Protein AF-A0A7S3B886-F1 (afdb_monomer)

Mean predicted aligned error: 11.67 Å

pLDDT: mean 72.03, std 18.18, range [26.59, 94.81]

Sequence (235 aa):
GAPVTTALDMSQTQALTRAAAVGSAQARAGGDVVPSAPFLIASHGLLGWYWPVSGKLSVLHSGQGIYYGIVPEGDAGGDNAHMPKSLWVVSRPHNVGSNADAKTARRNFLLKVDASPTEDVHVSEGREELAAVPIASVFTHDAYGYANEVLVADTARGDVLRYALDALDGAASGGGRLPEDDEVKDAHVAMHLFTRKDHINTLLAGDSHALALLHSGGPSRAVLFDKECAAQASA

Structure (mmCIF, N/CA/C/O backbone):
data_AF-A0A7S3B886-F1
#
_entry.id   AF-A0A7S3B886-F1
#
loop_
_atom_site.group_PDB
_atom_site.id
_atom_site.type_symbol
_atom_site.label_atom_id
_atom_site.label_alt_id
_atom_site.label_comp_id
_atom_site.label_asym_id
_atom_site.label_entity_id
_atom_site.label_seq_id
_atom_site.pdbx_PDB_ins_code
_atom_site.Cartn_x
_atom_site.Cartn_y
_atom_site.Cartn_z
_atom_site.occupancy
_atom_site.B_iso_or_equiv
_atom_site.auth_seq_id
_atom_site.auth_comp_id
_atom_site.auth_asym_id
_atom_site.auth_atom_id
_atom_site.pdbx_PDB_model_num
ATOM 1 N N . GLY A 1 1 ? -31.895 16.973 -0.498 1.00 34.34 1 GLY A N 1
ATOM 2 C CA . GLY A 1 1 ? -30.968 17.595 0.466 1.00 34.34 1 GLY A CA 1
ATOM 3 C C . GLY A 1 1 ? -29.630 17.766 -0.212 1.00 34.34 1 GLY A C 1
ATOM 4 O O . GLY A 1 1 ? -29.256 16.879 -0.966 1.00 34.34 1 GLY A O 1
ATOM 5 N N . ALA A 1 2 ? -28.966 18.907 -0.034 1.00 26.59 2 ALA A N 1
ATOM 6 C CA . ALA A 1 2 ? -27.642 19.133 -0.611 1.00 26.59 2 ALA A CA 1
ATOM 7 C C . ALA A 1 2 ? -26.579 18.307 0.146 1.00 26.59 2 ALA A C 1
ATOM 9 O O . ALA A 1 2 ? -26.687 18.199 1.370 1.00 26.59 2 ALA A O 1
ATOM 10 N N . PRO A 1 3 ? -25.571 17.732 -0.535 1.00 31.19 3 PRO A N 1
ATOM 11 C CA . PRO A 1 3 ? -24.451 17.082 0.136 1.00 31.19 3 PRO A CA 1
ATOM 12 C C . PRO A 1 3 ? -23.630 18.138 0.888 1.00 31.19 3 PRO A C 1
ATOM 14 O O . PRO A 1 3 ? -23.219 19.145 0.313 1.00 31.19 3 PRO A O 1
ATOM 17 N N . VAL A 1 4 ? -23.426 17.930 2.188 1.00 37.56 4 VAL A N 1
ATOM 18 C CA . VAL A 1 4 ? -22.628 18.830 3.028 1.00 37.56 4 VAL A CA 1
ATOM 19 C C . VAL A 1 4 ? -21.152 18.488 2.832 1.00 37.56 4 VAL A C 1
ATOM 21 O O . VAL A 1 4 ? -20.676 17.460 3.304 1.00 37.56 4 VAL A O 1
ATOM 24 N N . THR A 1 5 ? -20.422 19.351 2.128 1.00 31.08 5 THR A N 1
ATOM 25 C CA . THR A 1 5 ? -18.960 19.302 2.012 1.00 31.08 5 THR A CA 1
ATOM 26 C C . THR A 1 5 ? -18.342 20.179 3.097 1.00 31.08 5 THR A C 1
ATOM 28 O O . THR A 1 5 ? -18.097 21.366 2.879 1.00 31.08 5 THR A O 1
ATOM 31 N N . THR A 1 6 ? -18.103 19.625 4.283 1.00 36.78 6 THR A N 1
ATOM 32 C CA . THR A 1 6 ? -17.291 20.314 5.295 1.00 36.78 6 THR A CA 1
ATOM 33 C C . THR A 1 6 ? -15.825 19.999 5.016 1.00 36.78 6 THR A C 1
ATOM 35 O O . THR A 1 6 ? -15.367 18.892 5.285 1.00 36.78 6 THR A O 1
ATOM 38 N N . ALA A 1 7 ? -15.090 20.952 4.441 1.00 32.72 7 ALA A N 1
ATOM 39 C CA . ALA A 1 7 ? -13.635 20.867 4.368 1.00 32.72 7 ALA A CA 1
ATOM 40 C C . ALA A 1 7 ? -13.066 20.981 5.793 1.00 32.72 7 ALA A C 1
ATOM 42 O O . ALA A 1 7 ? -13.388 21.925 6.516 1.00 32.72 7 ALA A O 1
ATOM 43 N N . LEU A 1 8 ? -12.278 19.990 6.209 1.00 38.91 8 LEU A N 1
ATOM 44 C CA . LEU A 1 8 ? -11.725 19.886 7.559 1.00 38.91 8 LEU A CA 1
ATOM 45 C C . LEU A 1 8 ? -10.330 20.519 7.615 1.00 38.91 8 LEU A C 1
ATOM 47 O O . LEU A 1 8 ? -9.480 20.237 6.773 1.00 38.91 8 LEU A O 1
ATOM 51 N N . ASP A 1 9 ? -10.090 21.338 8.639 1.00 36.94 9 ASP A N 1
ATOM 52 C CA . ASP A 1 9 ? -8.740 21.723 9.054 1.00 36.94 9 ASP A CA 1
ATOM 53 C C . ASP A 1 9 ? -8.116 20.545 9.821 1.00 36.94 9 ASP A C 1
ATOM 55 O O . ASP A 1 9 ? -8.604 20.127 10.873 1.00 36.94 9 ASP A O 1
ATOM 59 N N . MET A 1 10 ? -7.062 19.974 9.237 1.00 44.38 10 MET A N 1
ATOM 60 C CA . MET A 1 10 ? -6.422 18.717 9.641 1.00 44.38 10 MET A CA 1
ATOM 61 C C . MET A 1 10 ? -5.388 18.887 10.768 1.00 44.38 10 MET A C 1
ATOM 63 O O . MET A 1 10 ? -4.744 17.916 11.159 1.00 44.38 10 MET A O 1
ATOM 67 N N . SER A 1 11 ? -5.199 20.101 11.294 1.00 40.84 11 SER A N 1
ATOM 68 C CA . SER A 1 11 ? -4.142 20.401 12.271 1.00 40.84 11 SER A CA 1
ATOM 69 C C . SER A 1 11 ? -4.455 19.992 13.718 1.00 40.84 11 SER A C 1
ATOM 71 O O . SER A 1 11 ? -3.593 20.119 14.588 1.00 40.84 11 SER A O 1
ATOM 73 N N . GLN A 1 12 ? -5.656 19.476 14.011 1.00 44.44 12 GLN A N 1
ATOM 74 C CA . GLN A 1 12 ? -6.041 19.079 15.369 1.00 44.44 12 GLN A CA 1
ATOM 75 C C . GLN A 1 12 ? -6.797 17.748 15.378 1.00 44.44 12 GLN A C 1
ATOM 77 O O . GLN A 1 12 ? -7.951 17.665 14.963 1.00 44.44 12 GLN A O 1
ATOM 82 N N . THR A 1 13 ? -6.190 16.703 15.941 1.00 44.69 13 THR A N 1
ATOM 83 C CA . THR A 1 13 ? -6.786 15.359 16.069 1.00 44.69 13 THR A CA 1
ATOM 84 C C . THR A 1 13 ? -8.143 15.363 16.793 1.00 44.69 13 THR A C 1
ATOM 86 O O . THR A 1 13 ? -9.008 14.540 16.511 1.00 44.69 13 THR A O 1
ATOM 89 N N . GLN A 1 14 ? -8.390 16.346 17.668 1.00 48.12 14 GLN A N 1
ATOM 90 C CA . GLN A 1 14 ? -9.688 16.543 18.329 1.00 48.12 14 GLN A CA 1
ATOM 91 C C . GLN A 1 14 ? -10.814 16.966 17.364 1.00 48.12 14 GLN A C 1
ATOM 93 O O . GLN A 1 14 ? -11.980 16.645 17.608 1.00 48.12 14 GLN A O 1
ATOM 98 N N . ALA A 1 15 ? -10.489 17.660 16.267 1.00 49.16 15 ALA A N 1
ATOM 99 C CA . ALA A 1 15 ? -11.453 18.046 15.237 1.00 49.16 15 ALA A CA 1
ATOM 100 C C . ALA A 1 15 ? -11.912 16.832 14.411 1.00 49.16 15 ALA A C 1
ATOM 102 O O . ALA A 1 15 ? -13.096 16.726 14.092 1.00 49.16 15 ALA A O 1
ATOM 103 N N . LEU A 1 16 ? -11.010 15.874 14.159 1.00 46.12 16 LEU A N 1
ATOM 104 C CA . LEU A 1 16 ? -11.314 14.616 13.468 1.00 46.12 16 LEU A CA 1
ATOM 105 C C . LEU A 1 16 ? -12.292 13.750 14.275 1.00 46.12 16 LEU A C 1
ATOM 107 O O . LEU A 1 16 ? -13.317 13.335 13.740 1.00 46.12 16 LEU A O 1
ATOM 111 N N . THR A 1 17 ? -12.051 13.562 15.578 1.00 48.84 17 THR A N 1
ATOM 112 C CA . THR A 1 17 ? -12.961 12.800 16.457 1.00 48.84 17 THR A CA 1
ATOM 113 C C . THR A 1 17 ? -14.343 13.451 16.565 1.00 48.84 17 THR A C 1
ATOM 115 O O . THR A 1 17 ? -15.358 12.757 16.577 1.00 48.84 17 THR A O 1
ATOM 118 N N . ARG A 1 18 ? -14.421 14.791 16.605 1.00 49.00 18 ARG A N 1
ATOM 119 C CA . ARG A 1 18 ? -15.711 15.504 16.638 1.00 49.00 18 ARG A CA 1
ATOM 120 C C . ARG A 1 18 ? -16.476 15.395 15.320 1.00 49.00 18 ARG A C 1
ATOM 122 O O . ARG A 1 18 ? -17.678 15.157 15.355 1.00 49.00 18 ARG A O 1
ATOM 129 N N . ALA A 1 19 ? -15.816 15.546 14.173 1.00 48.94 19 ALA A N 1
ATOM 130 C CA . ALA A 1 19 ? -16.473 15.467 12.866 1.00 48.94 19 ALA A CA 1
ATOM 131 C C . ALA A 1 19 ? -17.043 14.067 12.588 1.00 48.94 19 ALA A C 1
ATOM 133 O O . ALA A 1 19 ? -18.170 13.930 12.108 1.00 48.94 19 ALA A O 1
ATOM 134 N N . ALA A 1 20 ? -16.297 13.029 12.961 1.00 52.19 20 ALA A N 1
ATOM 135 C CA . ALA A 1 20 ? -16.699 11.643 12.764 1.00 52.19 20 ALA A CA 1
ATOM 136 C C . ALA A 1 20 ? -17.870 11.234 13.694 1.00 52.19 20 ALA A C 1
ATOM 138 O O . ALA A 1 20 ? -18.798 10.530 13.281 1.00 52.19 20 ALA A O 1
ATOM 139 N N . ALA A 1 21 ? -17.919 11.790 14.912 1.00 53.34 21 ALA A N 1
ATOM 140 C CA . ALA A 1 21 ? -19.070 11.667 15.809 1.00 53.34 21 ALA A CA 1
ATOM 141 C C . ALA A 1 21 ? -20.340 12.360 15.265 1.00 53.34 21 ALA A C 1
ATOM 143 O O . ALA A 1 21 ? -21.440 11.820 15.405 1.00 53.34 21 ALA A O 1
ATOM 144 N N . VAL A 1 22 ? -20.206 13.523 14.610 1.00 54.06 22 VAL A N 1
ATOM 145 C CA . VAL A 1 22 ? -21.344 14.274 14.039 1.00 54.06 22 VAL A CA 1
ATOM 146 C C . VAL A 1 22 ? -21.972 13.535 12.851 1.00 54.06 22 VAL A C 1
ATOM 148 O O . VAL A 1 22 ? -23.193 13.381 12.816 1.00 54.06 22 VAL A O 1
ATOM 151 N N . GLY A 1 23 ? -21.165 13.009 11.921 1.00 53.88 23 GLY A N 1
ATOM 152 C CA . GLY A 1 23 ? -21.674 12.249 10.768 1.00 53.88 23 GLY A CA 1
ATOM 153 C C . GLY A 1 23 ? -22.400 10.957 11.166 1.00 53.88 23 GLY A C 1
ATOM 154 O O . GLY A 1 23 ? -23.469 10.648 10.638 1.00 53.88 23 GLY A O 1
ATOM 155 N N . SER A 1 24 ? -21.873 10.244 12.165 1.00 54.47 24 SER A N 1
ATOM 156 C CA . SER A 1 24 ? -22.447 8.984 12.665 1.00 54.47 24 SER A CA 1
ATOM 157 C C . SER A 1 24 ? -23.771 9.177 13.411 1.00 54.47 24 SER A C 1
ATOM 159 O O . SER A 1 24 ? -24.697 8.376 13.269 1.00 54.47 24 SER A O 1
ATOM 161 N N . ALA A 1 25 ? -23.893 10.251 14.198 1.00 56.34 25 ALA A N 1
ATOM 162 C CA . ALA A 1 25 ? -25.133 10.581 14.901 1.00 56.34 25 ALA A CA 1
ATOM 163 C C . ALA A 1 25 ? -26.267 10.946 13.928 1.00 56.34 25 ALA A C 1
ATOM 165 O O . ALA A 1 25 ? -27.424 10.591 14.156 1.00 56.34 25 ALA A O 1
ATOM 166 N N . GLN A 1 26 ? -25.932 11.612 12.821 1.00 54.81 26 GLN A N 1
ATOM 167 C CA . GLN A 1 26 ? -26.901 12.048 11.822 1.00 54.81 26 GLN A CA 1
ATOM 168 C C . GLN A 1 26 ? -27.387 10.896 10.925 1.00 54.81 26 GLN A C 1
ATOM 170 O O . GLN A 1 26 ? -28.586 10.808 10.671 1.00 54.81 26 GLN A O 1
ATOM 175 N N . ALA A 1 27 ? -26.503 9.964 10.538 1.00 57.53 27 ALA A N 1
ATOM 176 C CA . ALA A 1 27 ? -26.881 8.739 9.818 1.00 57.53 27 ALA A CA 1
ATOM 177 C C . ALA A 1 27 ? -27.845 7.859 10.639 1.00 57.53 27 ALA A C 1
ATOM 179 O O . ALA A 1 27 ? -28.856 7.369 10.139 1.00 57.53 27 ALA A O 1
ATOM 180 N N . ARG A 1 28 ? -27.598 7.742 11.950 1.00 57.84 28 ARG A N 1
ATOM 181 C CA . ARG A 1 28 ? -28.488 7.017 12.870 1.00 57.84 28 ARG A CA 1
ATOM 182 C C . ARG A 1 28 ? -29.864 7.652 13.019 1.00 57.84 28 ARG A C 1
ATOM 184 O O . ARG A 1 28 ? -30.854 6.933 13.103 1.00 57.84 28 ARG A O 1
ATOM 191 N N . ALA A 1 29 ? -29.935 8.981 13.054 1.00 58.38 29 ALA A N 1
ATOM 192 C CA . ALA A 1 29 ? -31.205 9.698 13.138 1.00 58.38 29 ALA A CA 1
ATOM 193 C C . ALA A 1 29 ? -32.063 9.542 11.865 1.00 58.38 29 ALA A C 1
ATOM 195 O O . ALA A 1 29 ? -33.281 9.679 11.939 1.00 58.38 29 ALA A O 1
ATOM 196 N N . GLY A 1 30 ? -31.441 9.238 10.718 1.00 60.00 30 GLY A N 1
ATOM 197 C CA . GLY A 1 30 ? -32.113 8.999 9.437 1.00 60.00 30 GLY A CA 1
ATOM 198 C C . GLY A 1 30 ? -32.646 7.578 9.229 1.00 60.00 30 GLY A C 1
ATOM 199 O O . GLY A 1 30 ? -33.343 7.345 8.246 1.00 60.00 30 GLY A O 1
ATOM 200 N N . GLY A 1 31 ? -32.355 6.637 10.137 1.00 58.38 31 GLY A N 1
ATOM 201 C CA . GLY A 1 31 ? -32.713 5.224 9.967 1.00 58.38 31 GLY A CA 1
ATOM 202 C C . GLY A 1 31 ? -31.807 4.460 8.994 1.00 58.38 31 GLY A C 1
ATOM 203 O O . GLY A 1 31 ? -32.158 3.351 8.591 1.00 58.38 31 GLY A O 1
ATOM 204 N N . ASP A 1 32 ? -30.652 5.025 8.629 1.00 68.75 32 ASP A N 1
ATOM 205 C CA . ASP A 1 32 ? -29.699 4.371 7.737 1.00 68.75 32 ASP A CA 1
ATOM 206 C C . ASP A 1 32 ? -29.005 3.193 8.437 1.00 68.75 32 ASP A C 1
ATOM 208 O O . ASP A 1 32 ? -28.611 3.264 9.608 1.00 68.75 32 ASP A O 1
ATOM 212 N N . VAL A 1 33 ? -28.817 2.096 7.697 1.00 72.44 33 VAL A N 1
ATOM 213 C CA . VAL A 1 33 ? -28.017 0.955 8.153 1.00 72.44 33 VAL A CA 1
ATOM 214 C C . VAL A 1 33 ? -26.548 1.365 8.131 1.00 72.44 33 VAL A C 1
ATOM 216 O O . VAL A 1 33 ? -25.909 1.404 7.082 1.00 72.44 33 VAL A O 1
ATOM 219 N N . VAL A 1 34 ? -26.008 1.684 9.305 1.00 70.69 34 VAL A N 1
ATOM 220 C CA . VAL A 1 34 ? -24.587 1.996 9.476 1.00 70.69 34 VAL A CA 1
ATOM 221 C C . VAL A 1 34 ? -23.788 0.685 9.529 1.00 70.69 34 VAL A C 1
ATOM 223 O O . VAL A 1 34 ? -24.101 -0.164 10.369 1.00 70.69 34 VAL A O 1
ATOM 226 N N . PRO A 1 35 ? -22.754 0.500 8.683 1.00 75.12 35 PRO A N 1
ATOM 227 C CA . PRO A 1 35 ? -21.898 -0.681 8.736 1.00 75.12 35 PRO A CA 1
ATOM 228 C C . PRO A 1 35 ? -21.285 -0.876 10.127 1.00 75.12 35 PRO A C 1
ATOM 230 O O . PRO A 1 35 ? -20.777 0.070 10.730 1.00 75.12 35 PRO A O 1
ATOM 233 N N . SER A 1 36 ? -21.333 -2.107 10.642 1.00 74.25 36 SER A N 1
ATOM 234 C CA . SER A 1 36 ? -20.758 -2.444 11.951 1.00 74.25 36 SER A CA 1
ATOM 235 C C . SER A 1 36 ? -19.244 -2.650 11.908 1.00 74.25 36 SER A C 1
ATOM 237 O O . SER A 1 36 ? -18.590 -2.548 12.942 1.00 74.25 36 SER A O 1
ATOM 239 N N . ALA A 1 37 ? -18.691 -2.955 10.732 1.00 80.44 37 ALA A N 1
ATOM 240 C CA . ALA A 1 37 ? -17.255 -3.100 10.535 1.00 80.44 37 ALA A CA 1
ATOM 241 C C . ALA A 1 37 ? -16.569 -1.721 10.467 1.00 80.44 37 ALA A C 1
ATOM 243 O O . ALA A 1 37 ? -17.144 -0.788 9.896 1.00 80.44 37 ALA A O 1
ATOM 244 N N . PRO A 1 38 ? -15.355 -1.573 11.025 1.00 83.38 38 PRO A N 1
ATOM 245 C CA . PRO A 1 38 ? -14.578 -0.358 10.869 1.00 83.38 38 PRO A CA 1
ATOM 246 C C . PRO A 1 38 ? -14.062 -0.211 9.436 1.00 83.38 38 PRO A C 1
ATOM 248 O O . PRO A 1 38 ? -13.813 -1.192 8.735 1.00 83.38 38 PRO A O 1
ATOM 251 N N . PHE A 1 39 ? -13.848 1.033 9.022 1.00 85.06 39 PHE A N 1
ATOM 252 C CA . PHE A 1 39 ? -13.157 1.368 7.784 1.00 85.06 39 PHE A CA 1
ATOM 253 C C . PHE A 1 39 ? -11.706 1.698 8.077 1.00 85.06 39 PHE A C 1
ATOM 255 O O . PHE A 1 39 ? -11.421 2.481 8.982 1.00 85.06 39 PHE A O 1
ATOM 262 N N . LEU A 1 40 ? -10.790 1.157 7.285 1.00 86.38 40 LEU A N 1
ATOM 263 C CA . LEU A 1 40 ? -9.418 1.625 7.312 1.00 86.38 40 LEU A CA 1
ATOM 264 C C . LEU A 1 40 ? -9.319 2.913 6.500 1.00 86.38 40 LEU A C 1
ATOM 266 O O . LEU A 1 40 ? -9.760 2.961 5.352 1.00 86.38 40 LEU A O 1
ATOM 270 N N . ILE A 1 41 ? -8.743 3.950 7.093 1.00 87.06 41 ILE A N 1
ATOM 271 C CA . ILE A 1 41 ? -8.549 5.239 6.442 1.00 87.06 41 ILE A CA 1
ATOM 272 C C . ILE A 1 41 ? -7.073 5.618 6.452 1.00 87.06 41 ILE A C 1
ATOM 274 O O . ILE A 1 41 ? -6.380 5.466 7.458 1.00 87.06 41 ILE A O 1
ATOM 278 N N . ALA A 1 42 ? -6.609 6.142 5.324 1.00 87.50 42 ALA A N 1
ATOM 279 C CA . ALA A 1 42 ? -5.255 6.629 5.113 1.00 87.50 42 ALA A CA 1
ATOM 280 C C . ALA A 1 42 ? -5.325 8.036 4.508 1.00 87.50 42 ALA A C 1
ATOM 282 O O . ALA A 1 42 ? -6.190 8.323 3.679 1.00 87.50 42 ALA A O 1
ATOM 283 N N . SER A 1 43 ? -4.456 8.935 4.963 1.00 83.88 43 SER A N 1
ATOM 284 C CA . SER A 1 43 ? -4.422 10.327 4.508 1.00 83.88 43 SER A CA 1
ATOM 285 C C . SER A 1 43 ? -3.030 10.948 4.683 1.00 83.88 43 SER A C 1
ATOM 287 O O . SER A 1 43 ? -2.061 10.285 5.058 1.00 83.88 43 SER A O 1
ATOM 289 N N . HIS A 1 44 ? -2.928 12.256 4.448 1.00 80.88 44 HIS A N 1
ATOM 290 C CA . HIS A 1 44 ? -1.827 13.068 4.952 1.00 80.88 44 HIS A CA 1
ATOM 291 C C . HIS A 1 44 ? -1.826 13.040 6.486 1.00 80.88 44 HIS A C 1
ATOM 293 O O . HIS A 1 44 ? -2.729 13.553 7.142 1.00 80.88 44 HIS A O 1
ATOM 299 N N . GLY A 1 45 ? -0.777 12.459 7.053 1.00 78.56 45 GLY A N 1
ATOM 300 C CA . GLY A 1 45 ? -0.427 12.528 8.465 1.00 78.56 45 GLY A CA 1
ATOM 301 C C . GLY A 1 45 ? -1.073 11.463 9.339 1.00 78.56 45 GLY A C 1
ATOM 302 O O . GLY A 1 45 ? -0.657 11.342 10.490 1.00 78.56 45 GLY A O 1
ATOM 303 N N . LEU A 1 46 ? -2.020 10.674 8.817 1.00 85.69 46 LEU A N 1
ATOM 304 C CA . LEU A 1 46 ? -2.781 9.715 9.614 1.00 85.69 46 LEU A CA 1
ATOM 305 C C . LEU A 1 46 ? -3.151 8.436 8.853 1.00 85.69 46 LEU A C 1
ATOM 307 O O . LEU A 1 46 ? -3.645 8.487 7.726 1.00 85.69 46 LEU A O 1
ATOM 311 N N . LEU A 1 47 ? -2.980 7.313 9.544 1.00 88.56 47 LEU A N 1
ATOM 312 C CA . LEU A 1 47 ? -3.537 6.001 9.239 1.00 88.56 47 LEU A CA 1
ATOM 313 C C . LEU A 1 47 ? -4.352 5.535 10.454 1.00 88.56 47 LEU A C 1
ATOM 315 O O . LEU A 1 47 ? -3.869 5.625 11.587 1.00 88.56 47 LEU A O 1
ATOM 319 N N . GLY A 1 48 ? -5.574 5.040 10.255 1.00 88.06 48 GLY A N 1
ATOM 320 C CA . GLY A 1 48 ? -6.437 4.652 11.373 1.00 88.06 48 GLY A CA 1
ATOM 321 C C . GLY A 1 48 ? -7.673 3.841 11.001 1.00 88.06 48 GLY A C 1
ATOM 322 O O . GLY A 1 48 ? -8.108 3.841 9.854 1.00 88.06 48 GLY A O 1
ATOM 323 N N . TRP A 1 49 ? -8.274 3.197 12.000 1.00 87.50 49 TRP A N 1
ATOM 324 C CA . TRP A 1 49 ? -9.603 2.594 11.903 1.00 87.50 49 TRP A CA 1
ATOM 325 C C . TRP A 1 49 ? -10.676 3.611 12.278 1.00 87.50 49 TRP A C 1
ATOM 327 O O . TRP A 1 49 ? -10.691 4.122 13.398 1.00 87.50 49 TRP A O 1
ATOM 337 N N . TYR A 1 50 ? -11.604 3.879 11.369 1.00 86.25 50 TYR A N 1
ATOM 338 C CA . TYR A 1 50 ? -12.821 4.620 11.658 1.00 86.25 50 TYR A CA 1
ATOM 339 C C . TYR A 1 50 ? -13.963 3.660 11.985 1.00 86.25 50 TYR A C 1
ATOM 341 O O . TYR A 1 50 ? -14.302 2.804 11.174 1.00 86.25 50 TYR A O 1
ATOM 349 N N . TRP A 1 51 ? -14.578 3.832 13.150 1.00 85.19 51 TRP A N 1
ATOM 350 C CA . TRP A 1 51 ? -15.684 3.018 13.645 1.00 85.19 51 TRP A CA 1
ATOM 351 C C . TRP A 1 51 ? -17.011 3.732 13.374 1.00 85.19 51 TRP A C 1
ATOM 353 O O . TRP A 1 51 ? -17.356 4.653 14.116 1.00 85.19 51 TRP A O 1
ATOM 363 N N . PRO A 1 52 ? -17.796 3.333 12.355 1.00 82.12 52 PRO A N 1
ATOM 364 C CA . PRO A 1 52 ? -18.982 4.087 11.933 1.00 82.12 52 PRO A CA 1
ATOM 365 C C . PRO A 1 52 ? -20.077 4.099 12.999 1.00 82.12 52 PRO A C 1
ATOM 367 O O . PRO A 1 52 ? -20.846 5.046 13.131 1.00 82.12 52 PRO A O 1
ATOM 370 N N . VAL A 1 53 ? -20.134 3.031 13.792 1.00 82.38 53 VAL A N 1
ATOM 371 C CA . VAL A 1 53 ? -21.060 2.893 14.911 1.00 82.38 53 VAL A CA 1
ATOM 372 C C . VAL A 1 53 ? -20.676 3.878 16.018 1.00 82.38 53 VAL A C 1
ATOM 374 O O . VAL A 1 53 ? -21.490 4.699 16.426 1.00 82.38 53 VAL A O 1
ATOM 377 N N . SER A 1 54 ? -19.456 3.855 16.543 1.00 81.25 54 SER A N 1
ATOM 378 C CA . SER A 1 54 ? -19.100 4.743 17.661 1.00 81.25 54 SER A CA 1
ATOM 379 C C . SER A 1 54 ? -18.684 6.155 17.229 1.00 81.25 54 SER A C 1
ATOM 381 O O . SER A 1 54 ? -18.598 7.044 18.074 1.00 81.25 54 SER A O 1
ATOM 383 N N . GLY A 1 55 ? -18.455 6.388 15.935 1.00 81.06 55 GLY A N 1
ATOM 384 C CA . GLY A 1 55 ? -17.884 7.624 15.402 1.00 81.06 55 GLY A CA 1
ATOM 385 C C . GLY A 1 55 ? -16.437 7.855 15.845 1.00 81.06 55 GLY A C 1
ATOM 386 O O . GLY A 1 55 ? -15.956 8.984 15.791 1.00 81.06 55 GLY A O 1
ATOM 387 N N . LYS A 1 56 ? -15.748 6.820 16.340 1.00 83.19 56 LYS A N 1
ATOM 388 C CA . LYS A 1 56 ? -14.377 6.924 16.853 1.00 83.19 56 LYS A CA 1
ATOM 389 C C . LYS A 1 56 ? -13.352 6.675 15.758 1.00 83.19 56 LYS A C 1
ATOM 391 O O . LYS A 1 56 ? -13.586 5.891 14.842 1.00 83.19 56 LYS A O 1
ATOM 396 N N . LEU A 1 57 ? -12.194 7.308 15.908 1.00 83.94 57 LEU A N 1
ATOM 397 C CA . LEU A 1 57 ? -11.012 7.067 15.091 1.00 8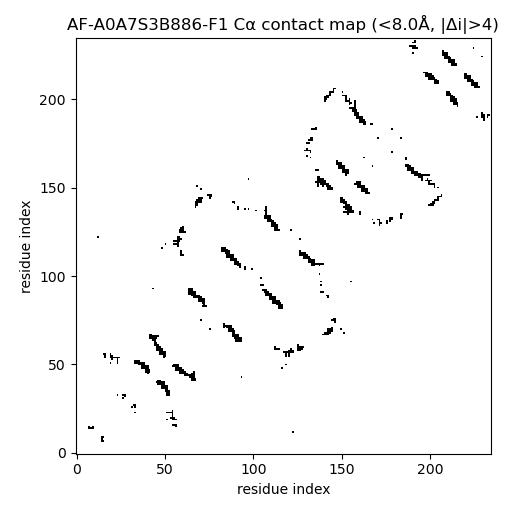3.94 57 LEU A CA 1
ATOM 398 C C . LEU A 1 57 ? -9.902 6.488 15.971 1.00 83.94 57 LEU A C 1
ATOM 400 O O . LEU A 1 57 ? -9.403 7.178 16.859 1.00 83.94 57 LEU A O 1
ATOM 404 N N . SER A 1 58 ? -9.508 5.248 15.703 1.00 85.06 58 SER A N 1
ATOM 405 C CA . SER A 1 58 ? -8.370 4.591 16.345 1.00 85.06 58 SER A CA 1
ATOM 406 C C . SER A 1 58 ? -7.139 4.766 15.466 1.00 85.06 58 SER A C 1
ATOM 408 O O . SER A 1 58 ? -7.069 4.212 14.370 1.00 85.06 58 SER A O 1
ATOM 410 N N . VAL A 1 59 ? -6.182 5.571 15.922 1.00 85.62 59 VAL A N 1
ATOM 411 C CA . VAL A 1 59 ? -4.960 5.873 15.166 1.00 85.62 59 VAL A CA 1
ATOM 412 C C . VAL A 1 59 ? -4.028 4.663 15.193 1.00 85.62 59 VAL A C 1
ATOM 414 O O . VAL A 1 59 ? -3.664 4.191 16.266 1.00 85.62 59 VAL A O 1
ATOM 417 N N . LEU A 1 60 ? -3.645 4.176 14.013 1.00 86.19 60 LEU A N 1
ATOM 418 C CA . LEU A 1 60 ? -2.632 3.133 13.853 1.00 86.19 60 LEU A CA 1
ATOM 419 C C . LEU A 1 60 ? -1.246 3.753 13.727 1.00 86.19 60 LEU A C 1
ATOM 421 O O . LEU A 1 60 ? -0.303 3.292 14.348 1.00 86.19 60 LEU A O 1
ATOM 425 N N . HIS A 1 61 ? -1.113 4.826 12.949 1.00 84.44 61 HIS A N 1
ATOM 426 C CA . HIS A 1 61 ? 0.176 5.470 12.742 1.00 84.44 61 HIS A CA 1
ATOM 427 C C . HIS A 1 61 ? -0.000 6.931 12.313 1.00 84.44 61 HIS A C 1
ATOM 429 O O . HIS A 1 61 ? -0.984 7.284 11.654 1.00 84.44 61 HIS A O 1
ATOM 435 N N . SER A 1 62 ? 0.929 7.810 12.699 1.00 83.38 62 SER A N 1
ATOM 436 C CA . SER A 1 62 ? 0.839 9.245 12.399 1.00 83.38 62 SER A CA 1
ATOM 437 C C . SER A 1 62 ? 2.212 9.910 12.266 1.00 83.38 62 SER A C 1
ATOM 439 O O . SER A 1 62 ? 3.223 9.370 12.696 1.00 83.38 62 SER A O 1
ATOM 441 N N . GLY A 1 63 ? 2.264 11.079 11.622 1.00 72.06 63 GLY A N 1
ATOM 442 C CA . GLY A 1 63 ? 3.460 11.939 11.626 1.00 72.06 63 GLY A CA 1
ATOM 443 C C . GLY A 1 63 ? 4.553 11.649 10.583 1.00 72.06 63 GLY A C 1
ATOM 444 O O . GLY A 1 63 ? 5.395 12.517 10.368 1.00 72.06 63 GLY A O 1
ATOM 445 N N . GLN A 1 64 ? 4.527 10.514 9.871 1.00 69.31 64 GLN A N 1
ATOM 446 C CA . GLN A 1 64 ? 5.568 10.159 8.881 1.00 69.31 64 GLN A CA 1
ATOM 447 C C . GLN A 1 64 ? 5.309 10.633 7.436 1.00 69.31 64 GLN A C 1
ATOM 449 O O . GLN A 1 64 ? 6.113 10.379 6.541 1.00 69.31 64 GLN A O 1
ATOM 454 N N . GLY A 1 65 ? 4.237 11.391 7.190 1.00 79.00 65 GLY A N 1
ATOM 455 C CA . GLY A 1 65 ? 3.948 11.961 5.873 1.00 79.00 65 GLY A CA 1
ATOM 456 C C . GLY A 1 65 ? 2.598 11.520 5.336 1.00 79.00 65 GLY A C 1
ATOM 457 O O . GLY A 1 65 ? 1.587 11.849 5.937 1.00 79.00 65 GLY A O 1
ATOM 458 N N . ILE A 1 66 ? 2.563 10.861 4.185 1.00 86.94 66 ILE A N 1
ATOM 459 C CA . ILE A 1 66 ? 1.352 10.529 3.438 1.00 86.94 66 ILE A CA 1
ATOM 460 C C . ILE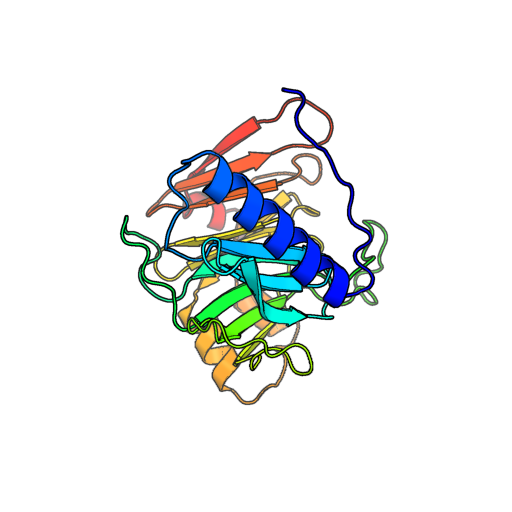 A 1 66 ? 1.264 9.019 3.279 1.00 86.94 66 ILE A C 1
ATOM 462 O O . ILE A 1 66 ? 2.228 8.403 2.823 1.00 86.94 66 ILE A O 1
ATOM 466 N N . TYR A 1 67 ? 0.108 8.457 3.619 1.00 88.06 67 TYR A N 1
ATOM 467 C CA . TYR A 1 67 ? -0.139 7.023 3.535 1.00 88.06 67 TYR A CA 1
ATOM 468 C C . TYR A 1 67 ? -0.909 6.661 2.262 1.00 88.06 67 TYR A C 1
ATOM 470 O O . TYR A 1 67 ? -1.936 7.275 1.970 1.00 88.06 67 TYR A O 1
ATOM 478 N N . TYR A 1 68 ? -0.422 5.655 1.539 1.00 87.44 68 TYR A N 1
ATOM 479 C CA . TYR A 1 68 ? -1.031 5.083 0.332 1.00 87.44 68 TYR A CA 1
ATOM 480 C C . TYR A 1 68 ? -0.934 3.558 0.365 1.00 87.44 68 TYR A C 1
ATOM 482 O O . TYR A 1 68 ? -0.184 3.028 1.179 1.00 87.44 68 TYR A O 1
ATOM 490 N N . GLY A 1 69 ? -1.652 2.871 -0.529 1.00 81.75 69 GLY A N 1
ATOM 491 C CA . GLY A 1 69 ? -1.446 1.450 -0.810 1.00 81.75 69 GLY A CA 1
ATOM 492 C C . GLY A 1 69 ? -1.466 0.557 0.422 1.00 81.75 69 GLY A C 1
ATOM 493 O O . GLY A 1 69 ? -0.422 0.255 0.999 1.00 81.75 69 GLY A O 1
ATOM 494 N N . ILE A 1 70 ? -2.663 0.166 0.850 1.00 83.19 70 ILE A N 1
ATOM 495 C CA . ILE A 1 70 ? -2.839 -0.665 2.039 1.00 83.19 70 ILE A CA 1
ATOM 496 C C . ILE A 1 70 ? -2.857 -2.128 1.618 1.00 83.19 70 ILE A C 1
ATOM 498 O O . ILE A 1 70 ? -3.687 -2.539 0.809 1.00 83.19 70 ILE A O 1
ATOM 502 N N . VAL A 1 71 ? -1.995 -2.916 2.251 1.00 83.00 71 VAL A N 1
ATOM 503 C CA . VAL A 1 71 ? -1.900 -4.360 2.071 1.00 83.00 71 VAL A CA 1
ATOM 504 C C . VAL A 1 71 ? -2.142 -5.059 3.413 1.00 83.00 71 VAL A C 1
ATOM 506 O O . VAL A 1 71 ? -1.239 -5.110 4.250 1.00 83.00 71 VAL A O 1
ATOM 509 N N . PRO A 1 72 ? -3.358 -5.573 3.661 1.00 77.69 72 PRO A N 1
ATOM 510 C CA . PRO A 1 72 ? -3.657 -6.382 4.841 1.00 77.69 72 PRO A CA 1
ATOM 511 C C . PRO A 1 72 ? -2.776 -7.636 4.914 1.00 77.69 72 PRO A C 1
ATOM 513 O O . PRO A 1 72 ? -2.597 -8.324 3.911 1.00 77.69 72 PRO A O 1
ATOM 516 N N . GLU A 1 73 ? -2.251 -7.960 6.097 1.00 73.44 73 GLU A N 1
ATOM 517 C CA . GLU A 1 73 ? -1.617 -9.259 6.338 1.00 73.44 73 GLU A CA 1
ATOM 518 C C . GLU A 1 73 ? -2.693 -10.318 6.634 1.00 73.44 73 GLU A C 1
ATOM 520 O O . GLU A 1 73 ? -3.503 -10.160 7.554 1.00 73.44 73 GLU A O 1
ATOM 525 N N . GLY A 1 74 ? -2.677 -11.411 5.866 1.00 62.38 74 GLY A N 1
ATOM 526 C CA . GLY A 1 74 ? -3.689 -12.472 5.902 1.00 62.38 74 GLY A CA 1
ATOM 527 C C . GLY A 1 74 ? -4.733 -12.317 4.791 1.00 62.38 74 GLY A C 1
ATOM 528 O O . GLY A 1 74 ? -5.357 -11.271 4.667 1.00 62.38 74 GLY A O 1
ATOM 529 N N . ASP A 1 75 ? -4.873 -13.367 3.973 1.00 50.84 75 ASP A N 1
ATOM 530 C CA . ASP A 1 75 ? -5.753 -13.491 2.798 1.00 50.84 75 ASP A CA 1
ATOM 531 C C . ASP A 1 75 ? -5.947 -12.207 1.971 1.00 50.84 75 ASP A C 1
ATOM 533 O O . ASP A 1 75 ? -7.015 -11.597 1.925 1.00 50.84 75 ASP A O 1
ATOM 537 N N . ALA A 1 76 ? -4.927 -11.875 1.178 1.00 48.19 76 ALA A N 1
ATOM 538 C CA . ALA A 1 76 ? -5.014 -10.916 0.075 1.00 48.19 76 ALA A CA 1
ATOM 539 C C . ALA A 1 76 ? -5.876 -11.424 -1.115 1.00 48.19 76 ALA A C 1
ATOM 541 O O . ALA A 1 76 ? -5.640 -11.041 -2.259 1.00 48.19 76 ALA A O 1
ATOM 542 N N . GLY A 1 77 ? -6.844 -12.320 -0.874 1.00 42.28 77 GLY A N 1
ATOM 543 C CA . GLY A 1 77 ? -7.532 -13.082 -1.921 1.00 42.28 77 GLY A CA 1
ATOM 544 C C . GLY A 1 77 ? -8.940 -13.595 -1.599 1.00 42.28 77 GLY A C 1
ATOM 545 O O . GLY A 1 77 ? -9.405 -14.496 -2.291 1.00 42.28 77 GLY A O 1
ATOM 546 N N . GLY A 1 78 ? -9.649 -13.064 -0.597 1.00 39.62 78 GLY A N 1
ATOM 547 C CA . GLY A 1 78 ? -10.987 -13.569 -0.263 1.00 39.62 78 GLY A CA 1
ATOM 548 C C . GLY A 1 78 ? -11.957 -12.513 0.254 1.00 39.62 78 GLY A C 1
ATOM 549 O O . GLY A 1 78 ? -11.589 -11.659 1.052 1.00 39.62 78 GLY A O 1
ATOM 550 N N . ASP A 1 79 ? -13.222 -12.634 -0.157 1.00 40.34 79 ASP A N 1
ATOM 551 C CA . ASP A 1 79 ? -14.402 -11.820 0.201 1.00 40.34 79 ASP A CA 1
ATOM 552 C C . ASP A 1 79 ? -14.743 -11.747 1.712 1.00 40.34 79 ASP A C 1
ATOM 554 O O . ASP A 1 79 ? -15.825 -11.301 2.094 1.00 40.34 79 ASP A O 1
ATOM 558 N N . ASN A 1 80 ? -13.843 -12.156 2.607 1.00 41.31 80 ASN A N 1
ATOM 559 C CA . ASN A 1 80 ? -14.065 -12.119 4.046 1.00 41.31 80 ASN A CA 1
ATOM 560 C C . ASN A 1 80 ? -13.164 -11.075 4.697 1.00 41.31 80 ASN A C 1
ATOM 562 O O . ASN A 1 80 ? -11.980 -11.299 4.933 1.00 41.31 80 ASN A O 1
ATOM 566 N N . ALA A 1 81 ? -13.791 -9.944 5.026 1.00 49.03 81 ALA A N 1
ATOM 567 C CA . ALA A 1 81 ? -13.276 -8.832 5.816 1.00 49.03 81 ALA A CA 1
ATOM 568 C C . ALA A 1 81 ? -12.911 -9.257 7.253 1.00 49.03 81 ALA A C 1
ATOM 570 O O . ALA A 1 81 ? -13.516 -8.820 8.235 1.00 49.03 81 ALA A O 1
ATOM 571 N N . HIS A 1 82 ? -11.920 -10.130 7.396 1.00 61.12 82 HIS A N 1
ATOM 572 C CA . HIS A 1 82 ? -11.229 -10.296 8.657 1.00 61.12 82 HIS A CA 1
ATOM 573 C C . HIS A 1 82 ? -10.320 -9.091 8.826 1.00 61.12 82 HIS A C 1
ATOM 575 O O . HIS A 1 82 ? -9.464 -8.805 7.994 1.00 61.12 82 HIS A O 1
ATOM 581 N N . MET A 1 83 ? -10.561 -8.330 9.889 1.00 74.00 83 MET A N 1
ATOM 582 C CA . MET A 1 83 ? -9.711 -7.196 10.194 1.00 74.00 83 MET A CA 1
ATOM 583 C C . MET A 1 83 ? -8.299 -7.729 10.489 1.00 74.00 83 MET A C 1
ATOM 585 O O . MET A 1 83 ? -8.155 -8.603 11.355 1.00 74.00 83 MET A O 1
ATOM 589 N N . PRO A 1 84 ? -7.276 -7.263 9.763 1.00 79.75 84 PRO A N 1
ATOM 590 C CA . PRO A 1 84 ? -5.966 -7.885 9.809 1.00 79.75 84 PRO A CA 1
ATOM 591 C C . PRO A 1 84 ? -5.258 -7.559 11.129 1.00 79.75 84 PRO A C 1
ATOM 593 O O . PRO A 1 84 ? -5.485 -6.509 11.733 1.00 79.75 84 PRO A O 1
ATOM 596 N N . LYS A 1 85 ? -4.388 -8.463 11.592 1.00 81.31 85 LYS A N 1
ATOM 597 C CA . LYS A 1 85 ? -3.561 -8.217 12.789 1.00 81.31 85 LYS A CA 1
ATOM 598 C C . LYS A 1 85 ? -2.456 -7.211 12.515 1.00 81.31 85 LYS A C 1
ATOM 600 O O . LYS A 1 85 ? -2.116 -6.427 13.388 1.00 81.31 85 LYS A O 1
ATOM 605 N N . SER A 1 86 ? -1.914 -7.221 11.308 1.00 85.06 86 SER A N 1
ATOM 606 C CA . SER A 1 86 ? -0.972 -6.216 10.849 1.00 85.06 86 SER A CA 1
ATOM 607 C C . SER A 1 86 ? -1.278 -5.852 9.406 1.00 85.06 86 SER A C 1
ATOM 609 O O . SER A 1 86 ? -2.020 -6.548 8.712 1.00 85.06 86 SER A O 1
ATOM 611 N N . LEU A 1 87 ? -0.750 -4.732 8.948 1.00 88.12 87 LEU A N 1
ATOM 612 C CA . LEU A 1 87 ? -0.829 -4.370 7.545 1.00 88.12 87 LEU A CA 1
ATOM 613 C C . LEU A 1 87 ? 0.468 -3.719 7.110 1.00 88.12 87 LEU A C 1
ATOM 615 O O . LEU A 1 87 ? 1.170 -3.106 7.918 1.00 88.12 87 LEU A O 1
ATOM 619 N N . TRP A 1 88 ? 0.732 -3.813 5.818 1.00 88.94 88 TRP A N 1
ATOM 620 C CA . TRP A 1 88 ? 1.728 -3.003 5.149 1.00 88.94 88 TRP A CA 1
ATOM 621 C C . TRP A 1 88 ? 1.067 -1.771 4.537 1.00 88.94 88 TRP A C 1
ATOM 623 O O . TRP A 1 88 ? -0.042 -1.835 4.002 1.00 88.94 88 TRP A O 1
ATOM 633 N N . VAL A 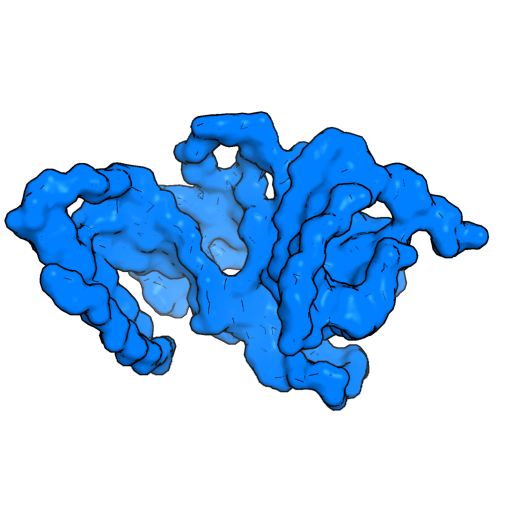1 89 ? 1.748 -0.636 4.621 1.00 89.75 89 VAL A N 1
ATOM 634 C CA . VAL A 1 89 ? 1.294 0.631 4.051 1.00 89.75 89 VAL A CA 1
ATOM 635 C C . VAL A 1 89 ? 2.474 1.376 3.455 1.00 89.75 89 VAL A C 1
ATOM 637 O O . VAL A 1 89 ? 3.563 1.407 4.028 1.00 89.75 89 VAL A O 1
ATOM 640 N N . VAL A 1 90 ? 2.267 2.027 2.320 1.00 90.94 90 VAL A N 1
ATOM 641 C CA . VAL A 1 90 ? 3.261 2.956 1.792 1.00 90.94 90 VAL A CA 1
ATOM 642 C C . VAL A 1 90 ? 3.238 4.240 2.612 1.00 90.94 90 VAL A C 1
ATOM 644 O O . VAL A 1 90 ? 2.201 4.887 2.730 1.00 90.94 90 VAL A O 1
ATOM 647 N N . SER A 1 91 ? 4.396 4.646 3.125 1.00 88.12 91 SER A N 1
ATOM 648 C CA . SER A 1 91 ? 4.627 5.947 3.746 1.00 88.12 91 SER A CA 1
ATOM 649 C C . SER A 1 91 ? 5.552 6.784 2.873 1.00 88.12 91 SER A C 1
ATOM 651 O O . SER A 1 91 ? 6.712 6.434 2.636 1.00 88.12 91 SER A O 1
ATOM 653 N N . ARG A 1 92 ? 5.027 7.911 2.391 1.00 85.75 92 ARG A N 1
ATOM 654 C CA . ARG A 1 92 ? 5.777 8.914 1.636 1.00 85.75 92 ARG A CA 1
ATOM 655 C C . ARG A 1 92 ? 5.964 10.174 2.477 1.00 85.75 92 ARG A C 1
ATOM 657 O O . ARG A 1 92 ? 4.974 10.759 2.911 1.00 85.75 92 ARG A O 1
ATOM 664 N N . PRO A 1 93 ? 7.183 10.700 2.619 1.00 76.56 93 PRO A N 1
ATOM 665 C CA . PRO A 1 93 ? 7.415 11.945 3.338 1.00 76.56 93 PRO A CA 1
ATOM 666 C C . PRO A 1 93 ? 6.656 13.138 2.736 1.00 76.56 93 PRO A C 1
ATOM 668 O O . PRO A 1 93 ? 6.485 13.269 1.521 1.00 76.56 93 PRO A O 1
ATOM 671 N N . HIS A 1 94 ? 6.199 14.043 3.599 1.00 65.81 94 HIS A N 1
ATOM 672 C CA . HIS A 1 94 ? 5.495 15.251 3.173 1.00 65.81 94 HIS A CA 1
ATOM 673 C C . HIS A 1 94 ? 6.452 16.189 2.402 1.00 65.81 94 HIS A C 1
ATOM 675 O O . HIS A 1 94 ? 7.593 16.382 2.816 1.00 65.81 94 HIS A O 1
ATOM 681 N N . ASN A 1 95 ? 5.985 16.808 1.311 1.00 54.94 95 ASN A N 1
ATOM 682 C CA . ASN A 1 95 ? 6.720 17.779 0.473 1.00 54.94 95 ASN A CA 1
ATOM 683 C C . ASN A 1 95 ? 7.892 17.262 -0.386 1.00 54.94 95 ASN A C 1
ATOM 685 O O . ASN A 1 95 ? 8.699 18.071 -0.850 1.00 54.94 95 ASN A O 1
ATOM 689 N N . VAL A 1 96 ? 7.973 15.966 -0.694 1.00 52.75 96 VAL A N 1
ATOM 690 C CA . VAL A 1 96 ? 8.855 15.505 -1.781 1.00 52.75 96 VAL A CA 1
ATOM 691 C C . VAL A 1 96 ? 8.178 15.841 -3.118 1.00 52.75 96 VAL A C 1
ATOM 693 O O . VAL A 1 96 ? 7.420 15.051 -3.672 1.00 52.75 96 VAL A O 1
ATOM 696 N N . GLY A 1 97 ? 8.346 17.079 -3.590 1.00 48.09 97 GLY A N 1
ATOM 697 C CA . GLY A 1 97 ? 7.931 17.465 -4.941 1.00 48.09 97 GLY A CA 1
ATOM 698 C C . GLY A 1 97 ? 8.760 16.729 -5.999 1.00 48.09 97 GLY A C 1
ATOM 699 O O . GLY A 1 97 ? 9.842 16.226 -5.703 1.00 48.09 97 GLY A O 1
ATOM 700 N N . SER A 1 98 ? 8.311 16.736 -7.256 1.00 46.69 98 SER A N 1
ATOM 701 C CA . SER A 1 98 ? 9.006 16.126 -8.408 1.00 46.69 98 SER A CA 1
ATOM 702 C C . SER A 1 98 ? 10.444 16.626 -8.653 1.00 46.69 98 SER A C 1
ATOM 704 O O . SER A 1 98 ? 11.139 16.084 -9.506 1.00 46.69 98 SER A O 1
ATOM 706 N N . ASN A 1 99 ? 10.879 17.661 -7.922 1.00 45.78 99 ASN A N 1
ATOM 707 C CA . ASN A 1 99 ? 12.194 18.299 -8.009 1.00 45.78 99 ASN A CA 1
ATOM 708 C C . ASN A 1 99 ? 13.099 18.008 -6.796 1.00 45.78 99 ASN A C 1
ATOM 710 O O . ASN A 1 99 ? 14.150 18.635 -6.667 1.00 45.78 99 ASN A O 1
ATOM 714 N N . ALA A 1 100 ? 12.694 17.131 -5.873 1.00 47.50 100 ALA A N 1
ATOM 715 C CA . ALA A 1 100 ? 13.550 16.756 -4.754 1.00 47.50 100 ALA A CA 1
ATOM 716 C C . ALA A 1 100 ? 14.782 15.997 -5.272 1.00 47.50 100 ALA A C 1
ATOM 718 O O . ALA A 1 100 ? 14.657 15.026 -6.019 1.00 47.50 100 ALA A O 1
ATOM 719 N N . ASP A 1 101 ? 15.976 16.452 -4.890 1.00 44.38 101 ASP A N 1
ATOM 720 C CA . ASP A 1 101 ? 17.221 15.741 -5.178 1.00 44.38 101 ASP A CA 1
ATOM 721 C C . ASP A 1 101 ? 17.144 14.345 -4.545 1.00 44.38 101 ASP A C 1
ATOM 723 O O . ASP A 1 101 ? 16.883 14.227 -3.350 1.00 44.38 101 ASP A O 1
ATOM 727 N N . ALA A 1 102 ? 17.382 13.291 -5.330 1.00 48.34 102 ALA A N 1
ATOM 728 C CA . ALA A 1 102 ? 17.361 11.900 -4.874 1.00 48.34 102 ALA A CA 1
ATOM 729 C C . ALA A 1 102 ? 18.291 11.641 -3.671 1.00 48.34 102 ALA A C 1
ATOM 731 O O . ALA A 1 102 ? 18.071 10.693 -2.925 1.00 48.34 102 ALA A O 1
ATOM 732 N N . LYS A 1 103 ? 19.304 12.494 -3.452 1.00 40.44 103 LYS A N 1
ATOM 733 C CA . LYS A 1 103 ? 20.206 12.434 -2.291 1.00 40.44 103 LYS A CA 1
ATOM 734 C C . LYS A 1 103 ? 19.640 13.070 -1.016 1.00 40.44 103 LYS A C 1
ATOM 736 O O . LYS A 1 103 ? 20.156 12.800 0.063 1.00 40.44 103 LYS A O 1
ATOM 741 N N . THR A 1 104 ? 18.624 13.929 -1.127 1.00 40.09 104 THR A N 1
ATOM 742 C CA . THR A 1 104 ? 18.016 14.667 0.003 1.00 40.09 104 THR A CA 1
ATOM 743 C C . THR A 1 104 ? 16.526 14.384 0.188 1.00 40.09 104 THR A C 1
ATOM 745 O O . THR A 1 104 ? 15.963 14.712 1.234 1.00 40.09 104 THR A O 1
ATOM 748 N N . ALA A 1 105 ? 15.884 13.752 -0.798 1.00 50.19 105 ALA A N 1
ATOM 749 C CA . ALA A 1 105 ? 14.539 13.228 -0.682 1.00 50.19 105 ALA A CA 1
ATOM 750 C C . ALA A 1 105 ? 14.506 12.227 0.475 1.00 50.19 105 ALA A C 1
ATOM 752 O O . ALA A 1 105 ? 15.226 11.227 0.485 1.00 50.19 105 ALA A O 1
ATOM 753 N N . ARG A 1 106 ? 13.666 12.506 1.474 1.00 61.00 106 ARG A N 1
ATOM 754 C CA . ARG A 1 106 ? 13.327 11.499 2.477 1.00 61.00 106 ARG A CA 1
ATOM 755 C C . ARG A 1 106 ? 12.747 10.293 1.717 1.00 61.00 106 ARG A C 1
ATOM 757 O O . ARG A 1 106 ? 11.917 10.481 0.827 1.00 61.00 106 ARG A O 1
ATOM 764 N N . ARG A 1 107 ? 13.233 9.088 2.026 1.00 73.38 107 ARG A N 1
ATOM 765 C CA . ARG A 1 107 ? 12.874 7.856 1.308 1.00 73.38 107 ARG A CA 1
ATOM 766 C C . ARG A 1 107 ? 11.404 7.502 1.519 1.00 73.38 107 ARG A C 1
ATOM 768 O O . ARG A 1 107 ? 10.840 7.806 2.568 1.00 73.38 107 ARG A O 1
ATOM 775 N N . ASN A 1 108 ? 10.814 6.856 0.521 1.00 85.19 108 ASN A N 1
ATOM 776 C CA . ASN A 1 108 ? 9.525 6.193 0.669 1.00 85.19 108 ASN A CA 1
ATOM 777 C C . ASN A 1 108 ? 9.748 4.849 1.370 1.00 85.19 108 ASN A C 1
ATOM 779 O O . ASN A 1 108 ? 10.779 4.206 1.158 1.00 85.19 108 ASN A O 1
ATOM 783 N N . PHE A 1 109 ? 8.780 4.422 2.172 1.00 85.50 109 PHE A N 1
ATOM 784 C CA . PHE A 1 109 ? 8.844 3.167 2.916 1.00 85.50 109 PHE A CA 1
ATOM 785 C C . PHE A 1 109 ? 7.582 2.338 2.704 1.00 85.50 109 PHE A C 1
ATOM 787 O O . PHE A 1 109 ? 6.498 2.898 2.568 1.00 85.50 109 PHE A O 1
ATOM 794 N N . LEU A 1 110 ? 7.719 1.017 2.742 1.00 88.00 110 LEU A N 1
ATOM 795 C CA . LEU A 1 110 ? 6.651 0.117 3.161 1.00 88.00 110 LEU A CA 1
ATOM 796 C C . LEU A 1 110 ? 6.776 -0.058 4.676 1.00 88.00 110 LEU A C 1
ATOM 798 O O . LEU A 1 110 ? 7.766 -0.604 5.163 1.00 88.00 110 LEU A O 1
ATOM 802 N N . LEU A 1 111 ? 5.798 0.452 5.419 1.00 87.94 111 LEU A N 1
ATOM 803 C CA . LEU A 1 111 ? 5.714 0.306 6.868 1.00 87.94 111 LEU A CA 1
ATOM 804 C C . LEU A 1 111 ? 4.813 -0.874 7.200 1.00 87.94 111 LEU A C 1
ATOM 806 O O . LEU A 1 111 ? 3.684 -0.920 6.711 1.00 87.94 111 LEU A O 1
ATOM 810 N N . LYS A 1 112 ? 5.278 -1.779 8.058 1.00 87.56 112 LYS A N 1
ATOM 811 C CA . LYS A 1 112 ? 4.419 -2.769 8.707 1.00 87.56 112 LYS A CA 1
ATOM 812 C C . LYS A 1 112 ? 3.947 -2.181 10.024 1.00 87.56 112 LYS A C 1
ATOM 814 O O . LYS A 1 112 ? 4.764 -1.788 10.854 1.00 87.56 112 LYS A O 1
ATOM 819 N N . VAL A 1 113 ? 2.640 -2.117 10.223 1.00 87.12 113 VAL A N 1
ATOM 820 C CA . VAL A 1 113 ? 2.037 -1.582 11.448 1.00 87.12 113 VAL A CA 1
ATOM 821 C C . VAL A 1 113 ? 1.132 -2.628 12.072 1.00 87.12 113 VAL A C 1
ATOM 823 O O . VAL A 1 113 ? 0.438 -3.359 11.360 1.00 87.12 113 VAL A O 1
ATOM 826 N N . ASP A 1 114 ? 1.108 -2.684 13.401 1.00 85.75 114 ASP A N 1
ATOM 827 C CA . ASP A 1 114 ? 0.053 -3.414 14.098 1.00 85.75 114 ASP A CA 1
ATOM 828 C C . ASP A 1 114 ? -1.300 -2.779 13.745 1.00 85.75 114 ASP A C 1
ATOM 830 O O . ASP A 1 114 ? -1.525 -1.581 13.926 1.00 85.75 114 ASP A O 1
ATOM 834 N N . ALA A 1 115 ? -2.195 -3.596 13.204 1.00 87.12 115 ALA A N 1
ATOM 835 C CA . ALA A 1 115 ? -3.520 -3.216 12.741 1.00 87.12 115 ALA A CA 1
ATOM 836 C C . ALA A 1 115 ? -4.631 -3.872 13.566 1.00 87.12 115 ALA A C 1
ATOM 838 O O . ALA A 1 115 ? -5.808 -3.694 13.239 1.00 87.12 115 ALA A O 1
ATOM 839 N N . SER A 1 116 ? -4.273 -4.586 14.641 1.00 82.75 116 SER A N 1
ATOM 840 C CA . SER A 1 116 ? -5.204 -5.331 15.482 1.00 82.75 116 SER A CA 1
ATOM 841 C C . SER A 1 116 ? -6.387 -4.445 15.881 1.00 82.75 116 SER A C 1
ATOM 843 O O . SER A 1 116 ? -6.184 -3.358 16.428 1.00 82.75 116 SER A O 1
ATOM 845 N N . PRO A 1 117 ? -7.638 -4.853 15.635 1.00 73.25 117 PRO A N 1
ATOM 846 C CA . PRO A 1 117 ? -8.775 -3.959 15.816 1.00 73.25 117 PRO A CA 1
ATOM 847 C C . PRO A 1 117 ? -8.949 -3.545 17.269 1.00 73.25 117 PRO A C 1
ATOM 849 O O . PRO A 1 117 ? -9.052 -4.388 18.156 1.00 73.25 117 PRO A O 1
ATOM 852 N N . THR A 1 118 ? -9.046 -2.242 17.511 1.00 75.25 118 THR A N 1
ATOM 853 C CA . THR A 1 118 ? -9.556 -1.718 18.780 1.00 75.25 118 THR A CA 1
ATOM 854 C C . THR A 1 118 ? -10.296 -0.411 18.549 1.00 75.25 118 THR A C 1
ATOM 856 O O . THR A 1 118 ? -9.920 0.371 17.674 1.00 75.25 118 THR A O 1
ATOM 859 N N . GLU A 1 119 ? -11.320 -0.157 19.356 1.00 74.62 119 GLU A N 1
ATOM 860 C CA . GLU A 1 119 ? -11.946 1.163 19.493 1.00 74.62 119 GLU A CA 1
ATOM 861 C C . GLU A 1 119 ? -11.162 2.106 20.420 1.00 74.62 119 GLU A C 1
ATOM 863 O O . GLU A 1 119 ? -11.509 3.287 20.532 1.00 74.62 119 GLU A O 1
ATOM 868 N N . ASP A 1 120 ? -10.136 1.598 21.106 1.00 68.31 120 ASP A N 1
ATOM 869 C CA . ASP A 1 120 ? -9.303 2.392 21.999 1.00 68.31 120 ASP A CA 1
ATOM 870 C C . ASP A 1 120 ? -8.470 3.413 21.225 1.00 68.31 120 ASP A C 1
ATOM 872 O O . ASP A 1 120 ? -7.816 3.131 20.218 1.00 68.31 120 ASP A O 1
ATOM 876 N N . VAL A 1 121 ? -8.507 4.646 21.720 1.00 56.25 121 VAL A N 1
ATOM 877 C CA . VAL A 1 121 ? -7.897 5.790 21.057 1.00 56.25 121 VAL A CA 1
ATOM 878 C C . VAL A 1 121 ? -6.484 5.979 21.607 1.00 56.25 121 VAL A C 1
ATOM 880 O O . VAL A 1 121 ? -6.304 6.552 22.679 1.00 56.25 121 VAL A O 1
ATOM 883 N N . HIS A 1 122 ? -5.460 5.512 20.895 1.00 53.72 122 HIS A N 1
ATOM 884 C CA . HIS A 1 122 ? -4.059 5.812 21.225 1.00 53.72 122 HIS A CA 1
ATOM 885 C C . HIS A 1 122 ? -3.601 7.045 20.438 1.00 53.72 122 HIS A C 1
ATOM 887 O O . HIS A 1 122 ? -2.879 6.962 19.450 1.00 53.72 122 HIS A O 1
ATOM 893 N N . VAL A 1 123 ? -4.094 8.221 20.848 1.00 50.88 123 VAL A N 1
ATOM 894 C CA . VAL A 1 123 ? -3.822 9.498 20.153 1.00 50.88 123 VAL A CA 1
ATOM 895 C C . VAL A 1 123 ? -2.365 9.941 20.297 1.00 50.88 123 VAL A C 1
ATOM 897 O O . VAL A 1 123 ? -1.865 10.653 19.432 1.00 50.88 123 VAL A O 1
ATOM 900 N N . SER A 1 124 ? -1.695 9.577 21.392 1.00 46.94 124 SER A N 1
ATOM 901 C CA . SER A 1 124 ? -0.393 10.152 21.749 1.00 46.94 124 SER A CA 1
ATOM 902 C C . SER A 1 124 ? 0.819 9.366 21.256 1.00 46.94 124 SER A C 1
ATOM 904 O O . SER A 1 124 ? 1.894 9.950 21.200 1.00 46.94 124 SER A O 1
ATOM 906 N N . GLU A 1 125 ? 0.671 8.088 20.897 1.00 54.78 125 GLU A N 1
ATOM 907 C CA . GLU A 1 125 ? 1.828 7.217 20.613 1.00 54.78 125 GLU A CA 1
ATOM 908 C C . G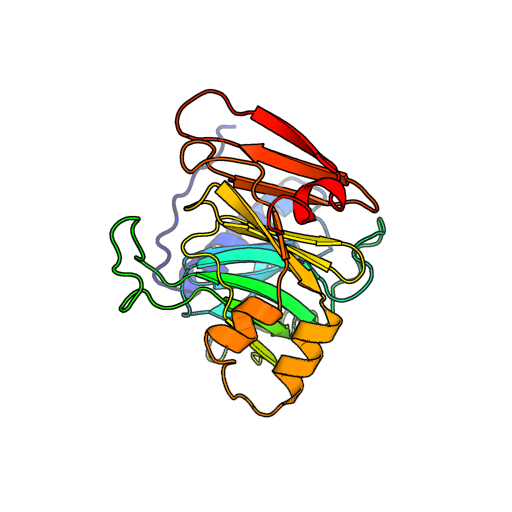LU A 1 125 ? 1.711 6.433 19.296 1.00 54.78 125 GLU A C 1
ATOM 910 O O . GLU A 1 125 ? 2.687 5.823 18.871 1.00 54.78 125 GLU A O 1
ATOM 915 N N . GLY A 1 126 ? 0.564 6.489 18.598 1.00 57.03 126 GLY A N 1
ATOM 916 C CA . GLY A 1 126 ? 0.299 5.558 17.497 1.00 57.03 126 GLY A CA 1
ATOM 917 C C . GLY A 1 126 ? 0.332 4.105 17.989 1.00 57.03 126 GLY A C 1
ATOM 918 O O . GLY A 1 126 ? 0.405 3.840 19.188 1.00 57.03 126 GLY A O 1
ATOM 919 N N . ARG A 1 127 ? 0.234 3.145 17.075 1.00 68.62 127 ARG A N 1
ATOM 920 C CA . ARG A 1 127 ? 0.614 1.758 17.349 1.00 68.62 127 ARG A CA 1
ATOM 921 C C . ARG A 1 127 ? 2.067 1.531 16.971 1.00 68.62 127 ARG A C 1
ATOM 923 O O . ARG A 1 127 ? 2.684 2.355 16.299 1.00 68.62 127 ARG A O 1
ATOM 930 N N . GLU A 1 128 ? 2.587 0.396 17.417 1.00 72.50 128 GLU A N 1
ATOM 931 C CA . GLU A 1 128 ? 3.944 -0.039 17.123 1.00 72.50 128 GLU A CA 1
ATOM 932 C C . GLU A 1 128 ? 4.159 -0.176 15.606 1.00 72.50 128 GLU A C 1
ATOM 934 O O . GLU A 1 128 ? 3.437 -0.900 14.909 1.00 72.50 128 GLU A O 1
ATOM 939 N N . GLU A 1 129 ? 5.161 0.546 15.099 1.00 81.62 129 GLU A N 1
ATOM 940 C CA . GLU A 1 129 ? 5.776 0.263 13.806 1.00 81.62 129 GLU A CA 1
ATOM 941 C C . GLU A 1 129 ? 6.546 -1.053 13.956 1.00 81.62 129 GLU A C 1
ATOM 943 O O . GLU A 1 129 ? 7.554 -1.120 14.656 1.00 81.62 129 GLU A O 1
ATOM 948 N N . LEU A 1 130 ? 6.036 -2.110 13.327 1.00 82.00 130 LEU A N 1
ATOM 949 C CA . LEU A 1 130 ? 6.633 -3.443 13.366 1.00 82.00 130 LEU A CA 1
ATOM 950 C C . LEU A 1 130 ? 7.827 -3.539 12.409 1.00 82.00 130 LEU A C 1
ATOM 952 O O . LEU A 1 130 ? 8.744 -4.326 12.635 1.00 82.00 130 LEU A O 1
ATOM 956 N N . ALA A 1 131 ? 7.798 -2.761 11.323 1.00 80.75 131 ALA A N 1
ATOM 957 C CA . ALA A 1 131 ? 8.858 -2.705 10.326 1.00 80.75 131 ALA A CA 1
ATOM 958 C C . ALA A 1 131 ? 8.806 -1.425 9.490 1.00 80.75 131 ALA A C 1
ATOM 960 O O . ALA A 1 131 ? 7.724 -0.913 9.204 1.00 80.75 131 ALA A O 1
ATOM 961 N N . ALA A 1 132 ? 9.959 -1.015 8.961 1.00 81.44 132 ALA A N 1
ATOM 962 C CA . ALA A 1 132 ? 10.060 -0.029 7.891 1.00 81.44 132 ALA A CA 1
ATOM 963 C C . ALA A 1 132 ? 11.070 -0.486 6.838 1.00 81.44 132 ALA A C 1
ATOM 965 O O . ALA A 1 132 ? 12.276 -0.518 7.087 1.00 81.44 132 ALA A O 1
ATOM 966 N N . VAL A 1 133 ? 10.582 -0.807 5.638 1.00 80.75 133 VAL A N 1
ATOM 967 C CA . VAL A 1 133 ? 11.430 -1.200 4.511 1.00 80.75 133 VAL A CA 1
ATOM 968 C C . VAL A 1 133 ? 11.484 -0.061 3.493 1.00 80.75 133 VAL A C 1
ATOM 970 O O . VAL A 1 133 ? 10.442 0.314 2.950 1.00 80.75 133 VAL A O 1
ATOM 973 N N . PRO A 1 134 ? 12.660 0.528 3.219 1.00 81.44 134 PRO A N 1
ATOM 974 C CA . PRO A 1 134 ? 12.793 1.528 2.170 1.00 81.44 134 PRO A CA 1
ATOM 975 C C . PRO A 1 134 ? 12.455 0.912 0.809 1.00 81.44 134 PRO A C 1
ATOM 977 O O . PRO A 1 134 ? 12.884 -0.194 0.493 1.00 81.44 134 PRO A O 1
ATOM 980 N N . ILE A 1 135 ? 11.705 1.649 -0.009 1.00 82.81 135 ILE A N 1
ATOM 981 C CA . ILE A 1 135 ? 11.351 1.239 -1.373 1.00 82.81 135 ILE A CA 1
ATOM 982 C C . ILE A 1 135 ? 12.073 2.103 -2.406 1.00 82.81 135 ILE A C 1
ATOM 984 O O . ILE A 1 135 ? 12.359 3.278 -2.175 1.00 82.81 135 ILE A O 1
ATOM 988 N N . ALA A 1 136 ? 12.351 1.519 -3.572 1.00 82.75 136 ALA A N 1
ATOM 989 C CA . ALA A 1 136 ? 13.142 2.158 -4.626 1.00 82.75 136 ALA A CA 1
ATOM 990 C C . ALA A 1 136 ? 12.371 3.247 -5.397 1.00 82.75 136 ALA A C 1
ATOM 992 O O . ALA A 1 136 ? 12.978 4.029 -6.136 1.00 82.75 136 ALA A O 1
ATOM 993 N N . SER A 1 137 ? 11.046 3.307 -5.218 1.00 84.44 137 SER A N 1
ATOM 994 C CA . SER A 1 137 ? 10.189 4.312 -5.841 1.00 84.44 137 SER A CA 1
ATOM 995 C C . SER A 1 137 ? 10.515 5.704 -5.312 1.00 84.44 137 SER A C 1
ATOM 997 O O . SER A 1 137 ? 10.526 5.939 -4.102 1.00 84.44 137 SER A O 1
ATOM 999 N N . VAL A 1 138 ? 10.730 6.652 -6.224 1.00 77.12 138 VAL A N 1
ATOM 1000 C CA . VAL A 1 138 ? 11.006 8.059 -5.879 1.00 77.12 138 VAL A CA 1
ATOM 1001 C C . VAL A 1 138 ? 9.715 8.797 -5.525 1.00 77.12 138 VAL A C 1
ATOM 1003 O O . VAL A 1 138 ? 9.706 9.692 -4.682 1.00 77.12 138 VAL A O 1
ATOM 1006 N N . PHE A 1 139 ? 8.602 8.402 -6.138 1.00 83.62 139 PHE A N 1
ATOM 1007 C CA . PHE A 1 139 ? 7.282 8.954 -5.877 1.00 83.62 139 PHE A CA 1
ATOM 1008 C C . PHE A 1 139 ? 6.230 7.907 -6.218 1.00 83.62 139 PHE A C 1
ATOM 1010 O O . PHE A 1 139 ? 6.204 7.384 -7.329 1.00 83.62 139 PHE A O 1
ATOM 1017 N N . THR A 1 140 ? 5.352 7.637 -5.262 1.00 87.94 140 THR A N 1
ATOM 1018 C CA . THR A 1 140 ? 4.336 6.591 -5.349 1.00 87.94 140 THR A CA 1
ATOM 1019 C C . THR A 1 140 ? 2.976 7.137 -4.933 1.00 87.94 140 THR A C 1
ATOM 1021 O O . THR A 1 140 ? 2.895 7.975 -4.023 1.00 87.94 140 THR A O 1
ATOM 1024 N N . HIS A 1 141 ? 1.930 6.691 -5.630 1.00 88.12 141 HIS A N 1
ATOM 1025 C CA . HIS A 1 141 ? 0.525 6.925 -5.275 1.00 88.12 141 HIS A CA 1
ATOM 1026 C C . HIS A 1 141 ? -0.179 5.690 -4.747 1.00 88.12 141 HIS A C 1
ATOM 1028 O O . HIS A 1 141 ? -1.245 5.828 -4.157 1.00 88.12 141 HIS A O 1
ATOM 1034 N N . ASP A 1 142 ? 0.371 4.501 -4.982 1.00 91.31 142 ASP A N 1
ATOM 1035 C CA . ASP A 1 142 ? -0.320 3.279 -4.616 1.00 91.31 142 ASP A CA 1
ATOM 1036 C C . ASP A 1 142 ? 0.617 2.083 -4.491 1.00 91.31 142 ASP A C 1
ATOM 1038 O O . ASP A 1 142 ? 1.690 2.020 -5.104 1.00 91.31 142 ASP A O 1
ATOM 1042 N N . ALA A 1 143 ? 0.149 1.119 -3.714 1.00 91.44 143 ALA A N 1
ATOM 1043 C CA . ALA A 1 143 ? 0.686 -0.219 -3.637 1.00 91.44 143 ALA A CA 1
ATOM 1044 C C . ALA A 1 143 ? -0.455 -1.206 -3.411 1.00 91.44 143 ALA A C 1
ATOM 1046 O O . ALA A 1 143 ? -1.411 -0.920 -2.693 1.00 91.44 143 ALA A O 1
ATOM 1047 N N . TYR A 1 144 ? -0.333 -2.379 -4.011 1.00 90.31 144 TYR A N 1
ATOM 1048 C CA . TYR A 1 144 ? -1.340 -3.417 -3.927 1.00 90.31 144 TYR A CA 1
ATOM 1049 C C . TYR A 1 144 ? -0.688 -4.749 -3.600 1.00 90.31 144 TYR A C 1
ATOM 1051 O O . TYR A 1 144 ? 0.285 -5.146 -4.243 1.00 90.31 144 TYR A O 1
ATOM 1059 N N . GLY A 1 145 ? -1.230 -5.435 -2.602 1.00 86.19 145 GLY A N 1
ATOM 1060 C CA . GLY A 1 145 ? -0.767 -6.749 -2.195 1.00 86.19 145 GLY A CA 1
ATOM 1061 C C . GLY A 1 145 ? -1.666 -7.836 -2.740 1.00 86.19 145 GLY A C 1
ATOM 1062 O O . GLY A 1 145 ? -2.887 -7.700 -2.728 1.00 86.19 145 GLY A O 1
ATOM 1063 N N . TYR A 1 146 ? -1.054 -8.915 -3.205 1.00 83.25 146 TYR A N 1
ATOM 1064 C CA . TYR A 1 146 ? -1.753 -10.101 -3.670 1.00 83.25 146 TYR A CA 1
ATOM 1065 C C . TYR A 1 146 ? -0.914 -11.338 -3.371 1.00 83.25 146 TYR A C 1
ATOM 1067 O O . TYR A 1 146 ? 0.269 -11.385 -3.711 1.00 83.25 146 TYR A O 1
ATOM 1075 N N . ALA A 1 147 ? -1.529 -12.349 -2.755 1.00 82.75 147 ALA A N 1
ATOM 1076 C CA . ALA A 1 147 ? -0.831 -13.530 -2.249 1.00 82.75 147 ALA A CA 1
ATOM 1077 C C . ALA A 1 147 ? 0.412 -13.147 -1.410 1.00 82.75 147 ALA A C 1
ATOM 1079 O O . ALA A 1 147 ? 0.264 -12.519 -0.366 1.00 82.75 147 ALA A O 1
ATOM 1080 N N . ASN A 1 148 ? 1.617 -13.507 -1.862 1.00 82.06 148 ASN A N 1
ATOM 1081 C CA . ASN A 1 148 ? 2.892 -13.235 -1.184 1.00 82.06 148 ASN A CA 1
ATOM 1082 C C . ASN A 1 148 ? 3.685 -12.077 -1.829 1.00 82.06 148 ASN A C 1
ATOM 1084 O O . ASN A 1 148 ? 4.905 -11.993 -1.698 1.00 82.06 148 ASN A O 1
ATOM 1088 N N . GLU A 1 149 ? 3.023 -11.208 -2.589 1.00 85.94 149 GLU A N 1
ATOM 1089 C CA . GLU A 1 149 ? 3.669 -10.128 -3.334 1.00 85.94 149 GLU A CA 1
ATOM 1090 C C . GLU A 1 149 ? 3.039 -8.771 -3.003 1.00 85.94 149 GLU A C 1
ATOM 1092 O O . GLU A 1 149 ? 1.837 -8.667 -2.758 1.00 85.94 149 GLU A O 1
ATOM 1097 N N . VAL A 1 150 ? 3.847 -7.712 -3.076 1.00 88.94 150 VAL A N 1
ATOM 1098 C CA . VAL A 1 150 ? 3.392 -6.318 -3.119 1.00 88.94 150 VAL A CA 1
ATOM 1099 C C . VAL A 1 150 ? 3.879 -5.684 -4.408 1.00 88.94 150 VAL A C 1
ATOM 1101 O O . VAL A 1 150 ? 5.077 -5.665 -4.695 1.00 88.94 150 VAL A O 1
ATOM 1104 N N . LEU A 1 151 ? 2.949 -5.124 -5.172 1.00 92.00 151 LEU A N 1
ATOM 1105 C CA . LEU A 1 151 ? 3.251 -4.243 -6.288 1.00 92.00 151 LEU A CA 1
ATOM 1106 C C . LEU A 1 151 ? 3.202 -2.800 -5.804 1.00 92.00 151 LEU A C 1
ATOM 1108 O O . LEU A 1 151 ? 2.211 -2.383 -5.219 1.00 92.00 151 LEU A O 1
ATOM 1112 N N . VAL A 1 152 ? 4.242 -2.024 -6.082 1.00 92.69 152 VAL A N 1
ATOM 1113 C CA . VAL A 1 152 ? 4.334 -0.602 -5.746 1.00 92.69 152 VAL A CA 1
ATOM 1114 C C . VAL A 1 152 ? 4.442 0.206 -7.030 1.00 92.69 152 VAL A C 1
ATOM 1116 O O . VAL A 1 152 ? 5.269 -0.089 -7.893 1.00 92.69 152 VAL A O 1
ATOM 1119 N N . ALA A 1 153 ? 3.640 1.261 -7.153 1.00 92.75 153 ALA A N 1
ATOM 1120 C CA . ALA A 1 153 ? 3.751 2.187 -8.271 1.00 92.75 153 ALA A CA 1
ATOM 1121 C C . ALA A 1 153 ? 4.970 3.108 -8.081 1.00 92.75 153 ALA A C 1
ATOM 1123 O O . ALA A 1 153 ? 5.024 3.874 -7.114 1.00 92.75 153 ALA A O 1
ATOM 1124 N N . ASP A 1 154 ? 5.928 3.097 -9.011 1.00 90.69 154 ASP A N 1
ATOM 1125 C CA . ASP A 1 154 ? 6.894 4.190 -9.173 1.00 90.69 154 ASP A CA 1
ATOM 1126 C C . ASP A 1 154 ? 6.337 5.197 -10.173 1.00 90.69 154 ASP A C 1
ATOM 1128 O O . ASP A 1 154 ? 6.738 5.282 -11.334 1.00 90.69 154 ASP A O 1
ATOM 1132 N N . THR A 1 155 ? 5.363 5.967 -9.696 1.00 89.56 155 THR A N 1
ATOM 1133 C CA . THR A 1 155 ? 4.654 6.982 -10.470 1.00 89.56 155 THR A CA 1
ATOM 1134 C C . THR A 1 155 ? 5.618 7.991 -11.109 1.00 89.56 155 THR A C 1
ATOM 1136 O O . THR A 1 155 ? 5.365 8.454 -12.219 1.00 89.56 155 THR A O 1
ATOM 1139 N N . ALA A 1 156 ? 6.733 8.336 -10.453 1.00 85.31 156 ALA A N 1
ATOM 1140 C CA . ALA A 1 156 ? 7.709 9.263 -11.036 1.00 85.31 156 ALA A CA 1
ATOM 1141 C C . ALA A 1 156 ? 8.412 8.693 -12.275 1.00 85.31 156 ALA A C 1
ATOM 1143 O O . ALA A 1 156 ? 8.792 9.466 -13.164 1.00 85.31 156 ALA A O 1
ATOM 1144 N N . ARG A 1 157 ? 8.637 7.375 -12.326 1.00 84.31 157 ARG A N 1
ATOM 1145 C CA . ARG A 1 157 ? 9.387 6.722 -13.409 1.00 84.31 157 ARG A CA 1
ATOM 1146 C C . ARG A 1 157 ? 8.501 6.029 -14.443 1.00 84.31 157 ARG A C 1
ATOM 1148 O O . ARG A 1 157 ? 8.899 5.986 -15.605 1.00 84.31 157 ARG A O 1
ATOM 1155 N N . GLY A 1 158 ? 7.294 5.622 -14.060 1.00 87.94 158 GLY A N 1
ATOM 1156 C CA . GLY A 1 158 ? 6.410 4.779 -14.870 1.00 87.94 158 GLY A CA 1
ATOM 1157 C C . GLY A 1 158 ? 6.672 3.282 -14.680 1.00 87.94 158 GLY A C 1
ATOM 1158 O O . GLY A 1 158 ? 6.185 2.471 -15.463 1.00 87.94 158 GLY A O 1
ATOM 1159 N N . ASP A 1 159 ? 7.424 2.909 -13.645 1.00 90.81 159 ASP A N 1
ATOM 1160 C CA . ASP A 1 159 ? 7.718 1.512 -13.340 1.00 90.81 159 ASP A CA 1
ATOM 1161 C C . ASP A 1 159 ? 6.706 0.955 -12.332 1.00 90.81 159 ASP A C 1
ATOM 1163 O O . ASP A 1 159 ? 6.124 1.686 -11.522 1.00 90.81 159 ASP A O 1
ATOM 1167 N N . VAL A 1 160 ? 6.533 -0.364 -12.345 1.00 92.19 160 VAL A N 1
ATOM 1168 C CA . VAL A 1 160 ? 5.891 -1.092 -11.247 1.00 92.19 160 VAL A CA 1
ATOM 1169 C C . VAL A 1 160 ? 6.953 -1.944 -10.566 1.00 92.19 160 VAL A C 1
ATOM 1171 O O . VAL A 1 160 ? 7.628 -2.739 -11.214 1.00 92.19 160 VAL A O 1
ATOM 1174 N N . LEU A 1 161 ? 7.120 -1.768 -9.261 1.00 91.50 161 LEU A N 1
ATOM 1175 C CA . LEU A 1 161 ? 8.111 -2.486 -8.466 1.00 91.50 161 LEU A CA 1
ATOM 1176 C C . LEU A 1 161 ? 7.423 -3.646 -7.750 1.00 91.50 161 LEU A C 1
ATOM 1178 O O . LEU A 1 161 ? 6.440 -3.432 -7.045 1.00 91.50 161 LEU A O 1
ATOM 1182 N N . ARG A 1 162 ? 7.925 -4.865 -7.924 1.00 90.31 162 ARG A N 1
ATOM 1183 C CA . ARG A 1 162 ? 7.395 -6.072 -7.284 1.00 90.31 162 ARG A CA 1
ATOM 1184 C C . ARG A 1 162 ? 8.309 -6.511 -6.146 1.00 90.31 162 ARG A C 1
ATOM 1186 O O . ARG A 1 162 ? 9.479 -6.787 -6.391 1.00 90.31 162 ARG A O 1
ATOM 1193 N N . TYR A 1 163 ? 7.755 -6.610 -4.943 1.00 87.19 163 TYR A N 1
ATOM 1194 C CA . TYR A 1 163 ? 8.414 -7.085 -3.725 1.00 87.19 163 TYR A CA 1
ATOM 1195 C C . TYR A 1 163 ? 7.761 -8.387 -3.249 1.00 87.19 163 TYR A C 1
ATOM 1197 O O . TYR A 1 163 ? 6.543 -8.525 -3.349 1.00 87.19 163 TYR A O 1
ATOM 1205 N N . ALA A 1 164 ? 8.541 -9.315 -2.695 1.00 84.56 164 ALA A N 1
ATOM 1206 C CA . ALA A 1 164 ? 8.007 -10.491 -2.004 1.00 84.56 164 ALA A CA 1
ATOM 1207 C C . ALA A 1 164 ? 7.782 -10.174 -0.516 1.00 84.56 164 ALA A C 1
ATOM 1209 O O . ALA A 1 164 ? 8.707 -9.700 0.146 1.00 84.56 164 ALA A O 1
ATOM 1210 N N . LEU A 1 165 ? 6.588 -10.444 0.021 1.00 78.31 165 LEU A N 1
ATOM 1211 C CA . LEU A 1 165 ? 6.236 -10.141 1.417 1.00 78.31 165 LEU A CA 1
ATOM 1212 C C . LEU A 1 165 ? 7.138 -10.885 2.411 1.00 78.31 165 LEU A C 1
ATOM 1214 O O . LEU A 1 165 ? 7.666 -10.254 3.322 1.00 78.31 165 LEU A O 1
ATOM 1218 N N . ASP A 1 166 ? 7.423 -12.170 2.180 1.00 77.56 166 ASP A N 1
ATOM 1219 C CA . ASP A 1 166 ? 8.348 -12.943 3.028 1.00 77.56 166 ASP A CA 1
ATOM 1220 C C . ASP A 1 166 ? 9.758 -12.330 3.098 1.00 77.56 166 ASP A C 1
ATOM 1222 O O . ASP A 1 166 ? 10.419 -12.363 4.139 1.00 77.56 166 ASP A O 1
ATOM 1226 N N . ALA A 1 167 ? 10.235 -11.750 1.991 1.00 73.25 167 ALA A N 1
ATOM 1227 C CA . ALA A 1 167 ? 11.532 -11.079 1.963 1.00 73.25 167 ALA A CA 1
ATOM 1228 C C . ALA A 1 167 ? 11.500 -9.771 2.772 1.00 73.25 167 ALA A C 1
ATOM 1230 O O . ALA A 1 167 ? 12.460 -9.463 3.482 1.00 73.25 167 ALA A O 1
ATOM 1231 N N . LEU A 1 168 ? 10.385 -9.032 2.711 1.00 74.50 168 LEU A N 1
ATOM 1232 C CA . LEU A 1 168 ? 10.164 -7.829 3.519 1.00 74.50 168 LEU A CA 1
ATOM 1233 C C . LEU A 1 168 ? 10.094 -8.162 5.019 1.00 74.50 168 LEU A C 1
ATOM 1235 O O . LEU A 1 168 ? 10.709 -7.466 5.826 1.00 74.50 168 LEU A O 1
ATOM 1239 N N . ASP A 1 169 ? 9.412 -9.247 5.392 1.00 71.31 169 ASP A N 1
ATOM 1240 C CA . ASP A 1 169 ? 9.322 -9.725 6.779 1.00 71.31 169 ASP A CA 1
ATOM 1241 C C . ASP A 1 169 ? 10.669 -10.217 7.327 1.00 71.31 169 ASP A C 1
ATOM 1243 O O . ASP A 1 169 ? 11.024 -9.943 8.481 1.00 71.31 169 ASP A O 1
ATOM 1247 N N . GLY A 1 170 ? 11.461 -10.897 6.496 1.00 67.31 170 GLY A N 1
ATOM 1248 C CA . GLY A 1 170 ? 12.833 -11.270 6.834 1.00 67.31 170 GLY A CA 1
ATOM 1249 C C . GLY A 1 170 ? 13.720 -10.047 7.090 1.00 67.31 170 GLY A C 1
ATOM 1250 O O . GLY A 1 170 ? 14.438 -10.009 8.091 1.00 67.31 170 GLY A O 1
ATOM 1251 N N . ALA A 1 171 ? 13.629 -9.023 6.234 1.00 61.72 171 ALA A N 1
ATOM 1252 C CA . ALA A 1 171 ? 14.366 -7.768 6.395 1.00 61.72 171 ALA A CA 1
ATOM 1253 C C . ALA A 1 171 ? 13.943 -7.001 7.662 1.00 61.72 171 ALA A C 1
ATOM 1255 O O . ALA A 1 171 ? 14.793 -6.481 8.385 1.00 61.72 171 ALA A O 1
ATOM 1256 N N . ALA A 1 172 ? 12.645 -6.985 7.974 1.00 62.09 172 ALA A N 1
ATOM 1257 C CA . ALA A 1 172 ? 12.095 -6.376 9.184 1.00 62.09 172 ALA A CA 1
ATOM 1258 C C . ALA A 1 172 ? 12.627 -7.015 10.477 1.00 62.09 172 ALA A C 1
ATOM 1260 O O . ALA A 1 172 ? 12.998 -6.325 11.428 1.00 62.09 172 ALA A O 1
ATOM 1261 N N . SER A 1 173 ? 12.708 -8.347 10.494 1.00 57.91 173 SER A N 1
ATOM 1262 C CA . SER A 1 173 ? 13.105 -9.139 11.665 1.00 57.91 173 SER A CA 1
ATOM 1263 C C . SER A 1 173 ? 14.606 -9.038 11.998 1.00 57.91 173 SER A C 1
ATOM 1265 O O . SER A 1 173 ? 15.036 -9.462 13.070 1.00 57.91 173 SER A O 1
ATOM 1267 N N . GLY A 1 174 ? 15.415 -8.460 11.102 1.00 54.72 174 GLY A N 1
ATOM 1268 C CA . GLY A 1 174 ? 16.877 -8.360 11.194 1.00 54.72 174 GLY A CA 1
ATOM 1269 C C . GLY A 1 174 ? 17.440 -7.251 12.097 1.00 54.72 174 GLY A C 1
ATOM 1270 O O . GLY A 1 174 ? 18.647 -7.017 12.072 1.00 54.72 174 GLY A O 1
ATOM 1271 N N . GLY A 1 175 ? 16.616 -6.569 12.902 1.00 45.16 175 GLY A N 1
ATOM 1272 C CA . GLY A 1 175 ? 17.100 -5.647 13.944 1.00 45.16 175 GLY A CA 1
ATOM 1273 C C . GLY A 1 175 ? 17.197 -4.167 13.549 1.00 45.16 175 GLY A C 1
ATOM 1274 O O . GLY A 1 175 ? 18.097 -3.470 14.014 1.00 45.16 175 GLY A O 1
ATOM 1275 N N . GLY A 1 176 ? 16.280 -3.666 12.715 1.00 44.19 176 GLY A N 1
ATOM 1276 C CA . GLY A 1 176 ? 16.091 -2.220 12.508 1.00 44.19 176 GLY A CA 1
ATOM 1277 C C . GLY A 1 176 ? 17.186 -1.510 11.701 1.00 44.19 176 GLY A C 1
ATOM 1278 O O . GLY A 1 176 ? 17.187 -0.281 11.610 1.00 44.19 176 GLY A O 1
ATOM 1279 N N . ARG A 1 177 ? 18.120 -2.251 11.092 1.00 46.69 177 ARG A N 1
ATOM 1280 C CA . ARG A 1 177 ? 19.018 -1.690 10.078 1.00 46.69 177 ARG A CA 1
ATOM 1281 C C . ARG A 1 177 ? 18.220 -1.511 8.791 1.00 46.69 177 ARG A C 1
ATOM 1283 O O . ARG A 1 177 ? 17.749 -2.484 8.215 1.00 46.69 177 ARG A O 1
ATOM 1290 N N . LEU A 1 178 ? 18.095 -0.263 8.345 1.00 51.25 178 LEU A N 1
ATOM 1291 C CA . LEU A 1 178 ? 17.575 0.043 7.016 1.00 51.25 178 LEU A CA 1
ATOM 1292 C C . LEU A 1 178 ? 18.464 -0.659 5.977 1.00 51.25 178 LEU A C 1
ATOM 1294 O O . LEU A 1 178 ? 19.678 -0.426 6.021 1.00 51.25 178 LEU A O 1
ATOM 1298 N N . PRO A 1 179 ? 17.909 -1.490 5.074 1.00 55.41 179 PRO A N 1
ATOM 1299 C CA . PRO A 1 179 ? 18.705 -2.067 4.007 1.00 55.41 179 PRO A CA 1
ATOM 1300 C C . PRO A 1 179 ? 19.377 -0.954 3.196 1.00 55.41 179 PRO A C 1
ATOM 1302 O O . PRO A 1 179 ? 18.773 0.092 2.918 1.00 55.41 179 PRO A O 1
ATOM 1305 N N . GLU A 1 180 ? 20.657 -1.148 2.878 1.00 58.03 180 GLU A N 1
ATOM 1306 C CA . GLU A 1 180 ? 21.405 -0.210 2.037 1.00 58.03 180 GLU A CA 1
ATOM 1307 C C . GLU A 1 180 ? 20.814 -0.187 0.617 1.00 58.03 180 GLU A C 1
ATOM 1309 O O . GLU A 1 180 ? 20.075 -1.083 0.217 1.00 58.03 180 GLU A O 1
ATOM 1314 N N . ASP A 1 181 ? 21.105 0.858 -0.165 1.00 55.19 181 ASP A N 1
ATOM 1315 C CA . ASP A 1 181 ? 20.472 1.060 -1.482 1.00 55.19 181 ASP A CA 1
ATOM 1316 C C . ASP A 1 181 ? 20.629 -0.121 -2.440 1.00 55.19 181 ASP A C 1
ATOM 1318 O O . ASP A 1 181 ? 19.772 -0.329 -3.297 1.00 55.19 181 ASP A O 1
ATOM 1322 N N . ASP A 1 182 ? 21.705 -0.887 -2.298 1.00 55.88 182 ASP A N 1
ATOM 1323 C CA . ASP A 1 182 ? 21.949 -2.070 -3.115 1.00 55.88 182 ASP A CA 1
ATOM 1324 C C . ASP A 1 182 ? 21.138 -3.284 -2.621 1.00 55.88 182 ASP A C 1
ATOM 1326 O O . ASP A 1 182 ? 20.599 -4.022 -3.438 1.00 55.88 182 ASP A O 1
ATOM 1330 N N . GLU A 1 183 ? 20.891 -3.409 -1.313 1.00 59.53 183 GLU A N 1
ATOM 1331 C CA . GLU A 1 183 ? 20.010 -4.442 -0.742 1.00 59.53 183 GLU A CA 1
ATOM 1332 C C . GLU A 1 183 ? 18.533 -4.184 -1.103 1.00 59.53 183 GLU A C 1
ATOM 1334 O O . GLU A 1 183 ? 17.771 -5.115 -1.358 1.00 59.53 183 GLU A O 1
ATOM 1339 N N . VAL A 1 184 ? 18.120 -2.913 -1.202 1.00 60.09 184 VAL A N 1
ATOM 1340 C CA . VAL A 1 184 ? 16.776 -2.527 -1.678 1.00 60.09 184 VAL A CA 1
ATOM 1341 C C . VAL A 1 184 ? 16.591 -2.834 -3.165 1.00 60.09 184 VAL A C 1
ATOM 1343 O O . VAL A 1 184 ? 15.478 -3.156 -3.592 1.00 60.09 184 VAL A O 1
ATOM 1346 N N . LYS A 1 185 ? 17.656 -2.729 -3.972 1.00 58.47 185 LYS A N 1
ATOM 1347 C CA . LYS A 1 185 ? 17.615 -3.100 -5.395 1.00 58.47 185 LYS A CA 1
ATOM 1348 C C . LYS A 1 185 ? 17.429 -4.597 -5.574 1.00 58.47 185 LYS A C 1
ATOM 1350 O O . LYS A 1 185 ? 16.585 -4.986 -6.370 1.00 58.47 185 LYS A O 1
ATOM 1355 N N . ASP A 1 186 ? 18.134 -5.402 -4.790 1.00 60.31 186 ASP A N 1
ATOM 1356 C CA . ASP A 1 186 ? 18.015 -6.861 -4.848 1.00 60.31 186 ASP A CA 1
ATOM 1357 C C . ASP A 1 186 ? 16.667 -7.364 -4.296 1.00 60.31 186 ASP A C 1
ATOM 1359 O O . ASP A 1 186 ? 16.207 -8.447 -4.655 1.00 60.31 186 ASP A O 1
ATOM 1363 N N . ALA A 1 187 ? 15.994 -6.566 -3.460 1.00 67.38 187 ALA A N 1
ATOM 1364 C CA . ALA A 1 187 ? 14.704 -6.909 -2.861 1.00 67.38 187 ALA A CA 1
ATOM 1365 C C . ALA A 1 187 ? 13.490 -6.744 -3.798 1.00 67.38 187 ALA A C 1
ATOM 1367 O O . ALA A 1 187 ? 12.368 -7.052 -3.381 1.00 67.38 187 ALA A O 1
ATOM 1368 N N . HIS A 1 188 ? 13.669 -6.243 -5.028 1.00 78.81 188 HIS A N 1
ATOM 1369 C CA . HIS A 1 188 ? 12.552 -6.030 -5.948 1.00 78.81 188 HIS A CA 1
ATOM 1370 C C . HIS A 1 188 ? 12.857 -6.361 -7.404 1.00 78.81 188 HIS A C 1
ATOM 1372 O O . HIS A 1 188 ? 13.991 -6.324 -7.869 1.00 78.81 188 HIS A O 1
ATOM 1378 N N . VAL A 1 189 ? 11.785 -6.605 -8.154 1.00 85.69 189 VAL A N 1
ATOM 1379 C CA . VAL A 1 189 ? 11.809 -6.686 -9.614 1.00 85.69 189 VAL A CA 1
ATOM 1380 C C . VAL A 1 189 ? 11.127 -5.446 -10.177 1.00 85.69 189 VAL A C 1
ATOM 1382 O O . VAL A 1 189 ? 9.957 -5.194 -9.883 1.00 85.69 189 VAL A O 1
ATOM 1385 N N . ALA A 1 190 ? 11.847 -4.661 -10.978 1.00 87.00 190 ALA A N 1
ATOM 1386 C CA . ALA A 1 190 ? 11.283 -3.514 -11.680 1.00 87.00 190 ALA A CA 1
ATOM 1387 C C . ALA A 1 190 ? 10.669 -3.948 -13.019 1.00 87.00 190 ALA A C 1
ATOM 1389 O O . ALA A 1 190 ? 11.329 -4.567 -13.851 1.00 87.00 190 ALA A O 1
ATOM 1390 N N . MET A 1 191 ? 9.402 -3.599 -13.224 1.00 89.44 191 MET A N 1
ATOM 1391 C CA . MET A 1 191 ? 8.652 -3.839 -14.452 1.00 89.44 191 MET A CA 1
ATOM 1392 C C . MET A 1 191 ? 8.543 -2.530 -15.240 1.00 89.44 191 MET A C 1
ATOM 1394 O O . MET A 1 191 ? 7.745 -1.654 -14.894 1.00 89.44 191 MET A O 1
ATOM 1398 N N . HIS A 1 192 ? 9.341 -2.400 -16.304 1.00 89.25 192 HIS A N 1
ATOM 1399 C CA . HIS A 1 192 ? 9.433 -1.195 -17.144 1.00 89.25 192 HIS A CA 1
ATOM 1400 C C . HIS A 1 192 ? 8.298 -1.122 -18.174 1.00 89.25 192 HIS A C 1
ATOM 1402 O O . HIS A 1 192 ? 8.502 -1.229 -19.384 1.00 89.25 192 HIS A O 1
ATOM 1408 N N . LEU A 1 193 ? 7.072 -0.998 -17.675 1.00 84.75 193 LEU A N 1
ATOM 1409 C CA . LEU A 1 193 ? 5.847 -1.091 -18.472 1.00 84.75 193 LEU A CA 1
ATOM 1410 C C . LEU A 1 193 ? 5.390 0.245 -19.047 1.00 84.75 193 LEU A C 1
ATOM 1412 O O . LEU A 1 193 ? 4.733 0.282 -20.090 1.00 84.75 193 LEU A O 1
ATOM 1416 N N . PHE A 1 194 ? 5.703 1.336 -18.354 1.00 89.56 194 PHE A N 1
ATOM 1417 C CA . PHE A 1 194 ? 5.206 2.656 -18.690 1.00 89.56 194 PHE A CA 1
ATOM 1418 C C . PHE A 1 194 ? 6.319 3.699 -18.652 1.00 89.56 194 PHE A C 1
ATOM 1420 O O . PHE A 1 194 ? 7.468 3.427 -18.314 1.00 89.56 194 PHE A O 1
ATOM 1427 N N . THR A 1 195 ? 5.984 4.922 -19.050 1.00 85.69 195 THR A N 1
ATOM 1428 C CA . THR A 1 195 ? 6.921 6.045 -19.031 1.00 85.69 195 THR A CA 1
ATOM 1429 C C . THR A 1 195 ? 6.562 7.036 -17.932 1.00 85.69 195 THR A C 1
ATOM 1431 O O . THR A 1 195 ? 5.457 7.029 -17.406 1.00 85.69 195 THR A O 1
ATOM 1434 N N . ARG A 1 196 ? 7.437 8.011 -17.668 1.00 83.19 196 ARG A N 1
ATOM 1435 C CA . ARG A 1 196 ? 7.136 9.133 -16.753 1.00 83.19 196 ARG A CA 1
ATOM 1436 C C . ARG A 1 196 ? 5.868 9.921 -17.103 1.00 83.19 196 ARG A C 1
ATOM 1438 O O . ARG A 1 196 ? 5.352 10.654 -16.267 1.00 83.19 196 ARG A O 1
ATOM 1445 N N . LYS A 1 197 ? 5.408 9.850 -18.358 1.00 86.00 197 LYS A N 1
ATOM 1446 C CA . LYS A 1 197 ? 4.160 10.499 -18.789 1.00 86.00 197 LYS A CA 1
ATOM 1447 C C . LYS A 1 197 ? 2.933 9.693 -18.368 1.00 86.00 197 LYS A C 1
ATOM 1449 O O . LYS A 1 197 ? 1.863 10.261 -18.196 1.00 86.00 197 LYS A O 1
ATOM 1454 N N . ASP A 1 198 ? 3.099 8.391 -18.191 1.00 85.50 198 ASP A N 1
ATOM 1455 C CA . ASP A 1 198 ? 2.076 7.451 -17.770 1.00 85.50 198 ASP A CA 1
ATOM 1456 C C . ASP A 1 198 ? 2.067 7.395 -16.240 1.00 85.50 198 ASP A C 1
ATOM 1458 O O . ASP A 1 198 ? 2.668 6.543 -15.593 1.00 85.50 198 ASP A O 1
ATOM 1462 N N . HIS A 1 199 ? 1.418 8.387 -15.649 1.00 88.06 199 HIS A N 1
ATOM 1463 C CA . HIS A 1 199 ? 1.393 8.576 -14.208 1.00 88.06 199 HIS A CA 1
ATOM 1464 C C . HIS A 1 199 ? 0.470 7.532 -13.547 1.00 88.06 199 HIS A C 1
ATOM 1466 O O . HIS A 1 199 ? -0.758 7.657 -13.579 1.00 88.06 199 HIS A O 1
ATOM 1472 N N . ILE A 1 200 ? 1.071 6.470 -13.001 1.00 92.31 200 ILE A N 1
ATOM 1473 C CA . ILE A 1 200 ? 0.375 5.342 -12.364 1.00 92.31 200 ILE A CA 1
ATOM 1474 C C . ILE A 1 200 ? -0.246 5.804 -11.041 1.00 92.31 200 ILE A C 1
ATOM 1476 O O . ILE A 1 200 ? 0.478 6.174 -10.114 1.00 92.31 200 ILE A O 1
ATOM 1480 N N . ASN A 1 201 ? -1.577 5.774 -10.958 1.00 89.94 201 ASN A N 1
ATOM 1481 C CA . ASN A 1 201 ? -2.334 6.222 -9.785 1.00 89.94 201 ASN A CA 1
ATOM 1482 C C . ASN A 1 201 ? -2.877 5.081 -8.936 1.00 89.94 201 ASN A C 1
ATOM 1484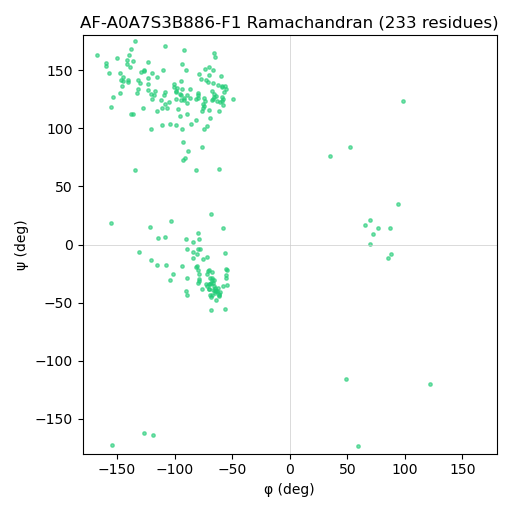 O O . ASN A 1 201 ? -3.087 5.278 -7.745 1.00 89.94 201 ASN A O 1
ATOM 1488 N N . THR A 1 202 ? -3.184 3.943 -9.552 1.00 91.44 202 THR A N 1
ATOM 1489 C CA . THR A 1 202 ? -3.810 2.816 -8.857 1.00 91.44 202 THR A CA 1
ATOM 1490 C C . THR A 1 202 ? -3.296 1.511 -9.428 1.00 91.44 202 THR A C 1
ATOM 1492 O O . THR A 1 202 ? -3.132 1.397 -10.648 1.00 91.44 202 THR A O 1
ATOM 1495 N N . LEU A 1 203 ? -3.074 0.539 -8.549 1.00 92.75 203 LEU A N 1
ATOM 1496 C CA . LEU A 1 203 ? -2.710 -0.825 -8.896 1.00 92.75 203 LEU A CA 1
ATOM 1497 C C . LEU A 1 203 ? -3.752 -1.813 -8.373 1.00 92.75 203 LEU A C 1
ATOM 1499 O O . LEU A 1 203 ? -4.357 -1.631 -7.322 1.00 92.75 203 LEU A O 1
ATOM 1503 N N . LEU A 1 204 ? -3.928 -2.892 -9.123 1.00 90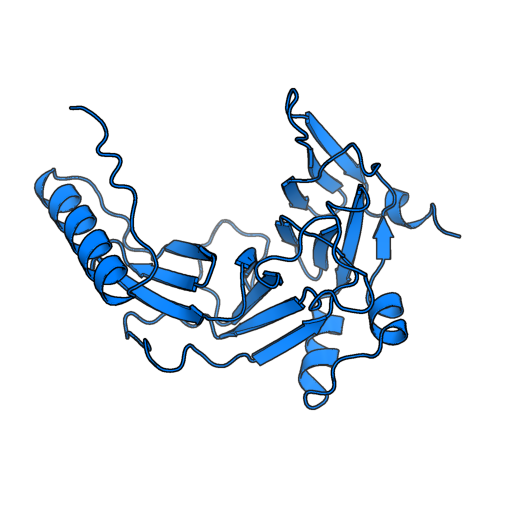.50 204 LEU A N 1
ATOM 1504 C CA . LEU A 1 204 ? -4.640 -4.090 -8.703 1.00 90.50 204 LEU A CA 1
ATOM 1505 C C . LEU A 1 204 ? -3.872 -5.289 -9.251 1.00 90.50 204 LEU A C 1
ATOM 1507 O O . L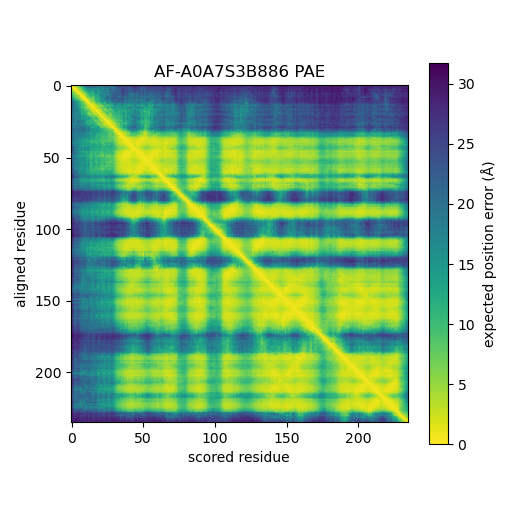EU A 1 204 ? -3.409 -5.243 -10.389 1.00 90.50 204 LEU A O 1
ATOM 1511 N N . ALA A 1 205 ? -3.745 -6.361 -8.481 1.00 87.38 205 ALA A N 1
ATOM 1512 C CA . ALA A 1 205 ? -3.077 -7.578 -8.926 1.00 87.38 205 ALA A CA 1
ATOM 1513 C C . ALA A 1 205 ? -3.967 -8.806 -8.729 1.00 87.38 205 ALA A C 1
ATOM 1515 O O . ALA A 1 205 ? -4.794 -8.848 -7.824 1.00 87.38 205 ALA A O 1
ATOM 1516 N N . GLY A 1 206 ? -3.772 -9.792 -9.598 1.00 85.00 206 GLY A N 1
ATOM 1517 C CA . GLY A 1 206 ? -4.233 -11.167 -9.444 1.00 85.00 206 GLY A CA 1
ATOM 1518 C C . GLY A 1 206 ? -3.063 -12.139 -9.617 1.00 85.00 206 GLY A C 1
ATOM 1519 O O . GLY A 1 206 ? -1.896 -11.736 -9.571 1.00 85.00 206 GLY A O 1
ATOM 1520 N N . ASP A 1 207 ? -3.366 -13.416 -9.862 1.00 85.44 207 ASP A N 1
ATOM 1521 C CA . ASP A 1 207 ? -2.356 -14.485 -9.932 1.00 85.44 207 ASP A CA 1
ATOM 1522 C C . ASP A 1 207 ? -1.254 -14.209 -10.960 1.00 85.44 207 ASP A C 1
ATOM 1524 O O . ASP A 1 207 ? -0.076 -14.171 -10.613 1.00 85.44 207 ASP A O 1
ATOM 1528 N N . SER A 1 208 ? -1.632 -13.977 -12.217 1.00 86.44 208 SER A N 1
ATOM 1529 C CA . SER A 1 208 ? -0.699 -13.813 -13.345 1.00 86.44 208 SER A CA 1
ATOM 1530 C C . SER A 1 208 ? -0.721 -12.421 -13.970 1.00 86.44 208 SER A C 1
ATOM 1532 O O . SER A 1 208 ? 0.215 -12.038 -14.666 1.00 86.44 208 SER A O 1
ATOM 1534 N N . HIS A 1 209 ? -1.772 -11.646 -13.708 1.00 90.00 209 HIS A N 1
ATOM 1535 C CA . HIS A 1 209 ? -1.978 -10.336 -14.312 1.00 90.00 209 HIS A CA 1
ATOM 1536 C C . HIS A 1 209 ? -2.127 -9.260 -13.247 1.00 90.00 209 HIS A C 1
ATOM 1538 O O . HIS A 1 209 ? -2.542 -9.524 -12.120 1.00 90.00 209 HIS A O 1
ATOM 1544 N N . ALA A 1 210 ? -1.842 -8.028 -13.638 1.00 91.62 210 ALA A N 1
ATOM 1545 C CA . ALA A 1 210 ? -2.141 -6.846 -12.855 1.00 91.62 210 ALA A CA 1
ATOM 1546 C C . ALA A 1 210 ? -2.725 -5.748 -13.747 1.00 91.62 210 ALA A C 1
ATOM 1548 O O . ALA A 1 210 ? -2.579 -5.756 -14.970 1.00 91.62 210 ALA A O 1
ATOM 1549 N N . LEU A 1 211 ? -3.444 -4.824 -13.124 1.00 93.38 211 LEU A N 1
ATOM 1550 C CA . LEU A 1 211 ? -4.093 -3.686 -13.748 1.00 93.38 211 LEU A CA 1
ATOM 1551 C C . LEU A 1 211 ? -3.485 -2.406 -13.179 1.00 93.38 211 LEU A C 1
ATOM 1553 O O . LEU A 1 211 ? -3.446 -2.218 -11.965 1.00 93.38 211 LEU A O 1
ATOM 1557 N N . ALA A 1 212 ? -3.065 -1.507 -14.061 1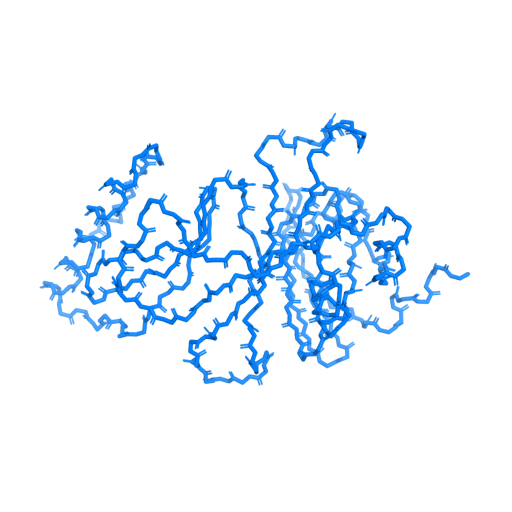.00 94.00 212 ALA A N 1
ATOM 1558 C CA . ALA A 1 212 ? -2.680 -0.148 -13.707 1.00 94.00 212 ALA A CA 1
ATOM 1559 C C . ALA A 1 212 ? -3.734 0.843 -14.208 1.00 94.00 212 ALA A C 1
ATOM 1561 O O . ALA A 1 212 ? -4.107 0.818 -15.385 1.00 94.00 212 ALA A O 1
ATOM 1562 N N . LEU A 1 213 ? -4.176 1.752 -13.337 1.00 94.81 213 LEU A N 1
ATOM 1563 C CA . LEU A 1 213 ? -4.929 2.940 -13.734 1.00 94.81 213 LEU A CA 1
ATOM 1564 C C . LEU A 1 213 ? -3.970 4.129 -13.851 1.00 94.81 213 LEU A C 1
ATOM 1566 O O . LEU A 1 213 ? -3.368 4.568 -12.870 1.00 94.81 213 LEU A O 1
ATOM 1570 N N . LEU A 1 214 ? -3.847 4.656 -15.063 1.00 92.38 214 LEU A N 1
ATOM 1571 C CA . LEU A 1 214 ? -2.968 5.763 -15.423 1.00 92.38 214 LEU A CA 1
ATOM 1572 C C . LEU A 1 214 ? -3.775 7.058 -15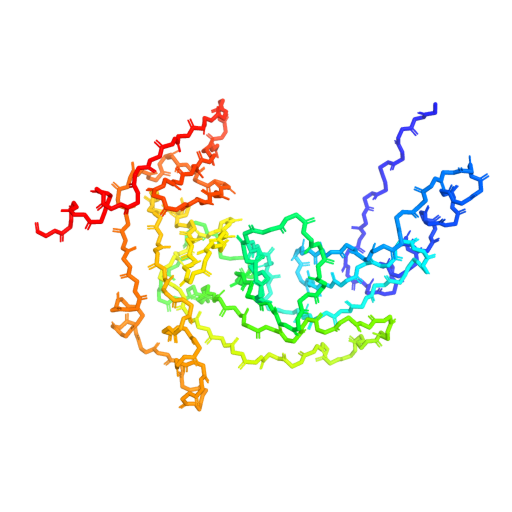.508 1.00 92.38 214 LEU A C 1
ATOM 1574 O O . LEU A 1 214 ? -4.841 7.079 -16.133 1.00 92.38 214 LEU A O 1
ATOM 1578 N N . HIS A 1 215 ? -3.260 8.147 -14.941 1.00 87.50 215 HIS A N 1
ATOM 1579 C CA . HIS A 1 215 ? -3.876 9.465 -15.071 1.00 87.50 215 HIS A CA 1
ATOM 1580 C C . HIS A 1 215 ? -2.865 10.605 -14.887 1.00 87.50 215 HIS A C 1
ATOM 1582 O O . HIS A 1 215 ? -2.321 10.800 -13.803 1.00 87.50 215 HIS A O 1
ATOM 1588 N N . SER A 1 216 ? -2.685 11.411 -15.938 1.00 85.62 216 SER A N 1
ATOM 1589 C CA . SER A 1 216 ? -1.753 12.546 -15.978 1.00 85.62 216 SER A CA 1
ATOM 1590 C C . SER A 1 216 ? -2.402 13.797 -16.597 1.00 85.62 216 SER A C 1
ATOM 1592 O O . SER A 1 216 ? -2.027 14.235 -17.686 1.00 85.62 216 SER A O 1
ATOM 1594 N N . GLY A 1 217 ? -3.441 14.345 -15.957 1.00 78.12 217 GLY A N 1
ATOM 1595 C CA . GLY A 1 217 ? -4.116 15.579 -16.404 1.00 78.12 217 GLY A CA 1
ATOM 1596 C C . GLY A 1 217 ? -4.940 15.462 -17.699 1.00 78.12 217 GLY A C 1
ATOM 1597 O O . GLY A 1 217 ? -5.539 16.443 -18.132 1.00 78.12 217 GLY A O 1
ATOM 1598 N N . GLY A 1 218 ? -4.990 14.274 -18.307 1.00 81.94 218 GLY A N 1
ATOM 1599 C CA . GLY A 1 218 ? -5.841 13.914 -19.444 1.00 81.94 218 GLY A CA 1
ATOM 1600 C C . GLY A 1 218 ? -6.803 12.767 -19.100 1.00 81.94 218 GLY A C 1
ATOM 1601 O O . GLY A 1 218 ? -7.001 12.467 -17.920 1.00 81.94 218 GLY A O 1
ATOM 1602 N N . PRO A 1 219 ? -7.406 12.103 -20.104 1.00 86.25 219 PRO A N 1
ATOM 1603 C CA . PRO A 1 219 ? -8.280 10.956 -19.872 1.00 86.25 219 PRO A CA 1
ATOM 1604 C C . PRO A 1 219 ? -7.555 9.826 -19.135 1.00 86.25 219 PRO A C 1
ATOM 1606 O O . PRO A 1 219 ? -6.425 9.477 -19.482 1.00 86.25 219 PRO A O 1
ATOM 1609 N N . SER A 1 220 ? -8.219 9.239 -18.142 1.00 91.44 220 SER A N 1
ATOM 1610 C CA . SER A 1 220 ? -7.694 8.071 -17.434 1.00 91.44 220 SER A CA 1
ATOM 1611 C C . SER A 1 220 ? -7.708 6.834 -18.331 1.00 91.44 220 SER A C 1
ATOM 1613 O O . SER A 1 220 ? -8.612 6.654 -19.150 1.00 91.44 220 SER A O 1
ATOM 1615 N N . ARG A 1 221 ? -6.710 5.964 -18.168 1.00 91.75 221 ARG A N 1
ATOM 1616 C CA . ARG A 1 221 ? -6.549 4.726 -18.945 1.00 91.75 221 ARG A CA 1
ATOM 1617 C C . ARG A 1 221 ? -6.273 3.557 -18.018 1.00 91.75 221 ARG A C 1
ATOM 1619 O O . ARG A 1 221 ? -5.406 3.665 -17.161 1.00 91.75 221 ARG A O 1
ATOM 1626 N N . ALA A 1 222 ? -6.962 2.443 -18.229 1.00 93.50 222 ALA A N 1
ATOM 1627 C CA . ALA A 1 222 ? -6.674 1.190 -17.545 1.00 93.50 222 ALA A CA 1
ATOM 1628 C C . ALA A 1 222 ? -5.841 0.285 -18.463 1.00 93.50 222 ALA A C 1
ATOM 1630 O O . ALA A 1 222 ? -6.179 0.129 -19.638 1.00 93.50 222 ALA A O 1
ATOM 1631 N N . VAL A 1 223 ? -4.755 -0.289 -17.946 1.00 92.69 223 VAL A N 1
ATOM 1632 C CA . VAL A 1 223 ? -3.870 -1.194 -18.690 1.00 92.69 223 VAL A CA 1
ATOM 1633 C C . VAL A 1 223 ? -3.692 -2.480 -17.899 1.00 92.69 223 VAL A C 1
ATOM 1635 O O . VAL A 1 223 ? -3.174 -2.449 -16.786 1.00 92.69 223 VAL A O 1
ATOM 1638 N N . LEU A 1 224 ? -4.136 -3.595 -18.479 1.00 93.38 224 LEU A N 1
ATOM 1639 C CA . LEU A 1 224 ? -3.887 -4.938 -17.961 1.00 93.38 224 LEU A CA 1
ATOM 1640 C C . LEU A 1 224 ? -2.542 -5.431 -18.508 1.00 93.38 224 LEU A C 1
ATOM 1642 O O . LEU A 1 224 ? -2.290 -5.296 -19.706 1.00 93.38 224 LEU A O 1
ATOM 1646 N N . PHE A 1 225 ? -1.698 -5.999 -17.655 1.00 90.06 225 PHE A N 1
ATOM 1647 C CA . PHE A 1 225 ? -0.381 -6.511 -18.023 1.00 90.06 225 PHE A CA 1
ATOM 1648 C C . PHE A 1 225 ? -0.084 -7.847 -17.338 1.00 90.06 225 PHE A C 1
ATOM 1650 O O . PHE A 1 225 ? -0.606 -8.135 -16.261 1.00 90.06 225 PHE A O 1
ATOM 1657 N N . ASP A 1 226 ? 0.752 -8.654 -17.987 1.00 89.94 226 ASP A N 1
ATOM 1658 C CA . ASP A 1 226 ? 1.296 -9.898 -17.439 1.00 89.94 226 ASP A CA 1
ATOM 1659 C C . ASP A 1 226 ? 2.466 -9.569 -16.496 1.00 89.94 226 ASP A C 1
ATOM 1661 O O . ASP A 1 226 ? 3.360 -8.796 -16.858 1.00 89.94 226 ASP A O 1
ATOM 1665 N N . LYS A 1 227 ? 2.453 -10.135 -15.284 1.00 84.88 227 LYS A N 1
ATOM 1666 C CA . LYS A 1 227 ? 3.472 -9.874 -14.255 1.00 84.88 227 LYS A CA 1
ATOM 1667 C C . LYS A 1 227 ? 4.834 -10.514 -14.572 1.00 84.88 227 LYS A C 1
ATOM 1669 O O . LYS A 1 227 ? 5.857 -10.011 -14.117 1.00 84.88 227 LYS A O 1
ATOM 1674 N N . GLU A 1 228 ? 4.869 -11.591 -15.353 1.00 80.12 228 GLU A N 1
ATOM 1675 C CA . GLU A 1 228 ? 6.080 -12.362 -15.665 1.00 80.12 228 GLU A CA 1
ATOM 1676 C C . GLU A 1 228 ? 6.798 -11.842 -16.916 1.00 80.12 228 GLU A C 1
ATOM 1678 O O . GLU A 1 228 ? 8.023 -11.710 -16.923 1.00 80.12 228 GLU A O 1
ATOM 1683 N N . CYS A 1 229 ? 6.063 -11.460 -17.967 1.00 61.03 229 CYS A N 1
ATOM 1684 C CA . CYS A 1 229 ? 6.681 -10.877 -19.168 1.00 61.03 229 CYS A CA 1
ATOM 1685 C C . CYS A 1 229 ? 7.305 -9.499 -18.902 1.00 61.03 229 CYS A C 1
ATOM 1687 O O . CYS A 1 229 ? 8.295 -9.130 -19.532 1.00 61.03 229 CYS A O 1
ATOM 1689 N N . ALA A 1 230 ? 6.746 -8.744 -17.957 1.00 57.88 230 ALA A N 1
ATOM 1690 C CA . ALA A 1 230 ? 7.208 -7.404 -17.620 1.00 57.88 230 ALA A CA 1
ATOM 1691 C C . ALA A 1 230 ? 8.565 -7.381 -16.889 1.00 57.88 230 ALA A C 1
ATOM 1693 O O . ALA A 1 230 ? 9.271 -6.376 -16.938 1.00 57.88 230 ALA A O 1
ATOM 1694 N N . ALA A 1 231 ? 8.937 -8.490 -16.241 1.00 53.69 231 ALA A N 1
ATOM 1695 C CA . ALA A 1 231 ? 10.189 -8.648 -15.502 1.00 53.69 231 ALA A CA 1
ATOM 1696 C C . ALA A 1 231 ? 11.406 -8.956 -16.399 1.00 53.69 231 ALA A C 1
ATOM 1698 O O . ALA A 1 231 ? 12.545 -8.777 -15.978 1.00 53.69 231 ALA A O 1
ATOM 1699 N N . GLN A 1 232 ? 11.184 -9.421 -17.634 1.00 42.06 232 GLN A N 1
ATOM 1700 C CA . GLN A 1 232 ? 12.245 -9.898 -18.535 1.00 42.06 232 GLN A CA 1
ATOM 1701 C C . GLN A 1 232 ? 12.856 -8.803 -19.426 1.00 42.06 232 GLN A C 1
ATOM 1703 O O . GLN A 1 232 ? 13.806 -9.069 -20.155 1.00 42.06 232 GLN A O 1
ATOM 1708 N N . ALA A 1 233 ? 12.351 -7.568 -19.372 1.00 36.38 233 ALA A N 1
ATOM 1709 C CA . ALA A 1 233 ? 12.835 -6.462 -20.205 1.00 36.38 233 ALA A CA 1
ATOM 1710 C C . ALA A 1 233 ? 14.143 -5.806 -19.703 1.00 36.38 233 ALA A C 1
ATOM 1712 O O . ALA A 1 233 ? 14.587 -4.819 -20.291 1.00 36.38 233 ALA A O 1
ATOM 1713 N N . SER A 1 234 ? 14.758 -6.344 -18.642 1.00 34.03 234 SER A N 1
ATOM 1714 C CA . SER A 1 234 ? 15.904 -5.737 -17.942 1.00 34.03 234 SER A CA 1
ATOM 1715 C C . SER A 1 234 ? 17.164 -6.615 -17.893 1.00 34.03 234 SER A C 1
ATOM 1717 O O . SER A 1 234 ? 18.054 -6.329 -17.093 1.00 34.03 234 SER A O 1
ATOM 1719 N N . ALA A 1 235 ? 17.247 -7.670 -18.713 1.00 30.23 235 ALA A N 1
ATOM 1720 C CA . ALA A 1 235 ? 18.444 -8.509 -18.855 1.00 30.23 235 ALA A CA 1
ATOM 1721 C C . ALA A 1 235 ? 19.256 -8.149 -20.109 1.00 30.23 235 ALA A C 1
ATOM 1723 O O . ALA A 1 235 ? 18.640 -8.011 -21.192 1.00 30.23 235 ALA A O 1
#

Foldseek 3Di:
DDDDDDDDDPPDPVSQLVVLQVVLVVCVVVVHDFDQAWDFDWAFFFTFTQGSNNSATATQGGDQTGKAAKAADDCLPDPDPDFGQKIWIKGAHHPLPLPDDPVRGDFIWTWITGRRDDSDHPPPPHGDGLFTATAPQSDWQYWGDDDQWIWTDSQQARKIKIAGNVLRVVVSVPPPDHDDPVSNVVRIQIQNPGGNQFRFNDKDDDDFKIWTWGDDPDDIDIDIDGPVVRRPPPD

Secondary structure (DSSP, 8-state):
---------TT-HHHHHHHHHHHHHHHHHTT----SSPEEEE-EEEEEEEETTTTEEEEEEEEEEEEEEEEESS-TT-S--PPPSEEEEEEE-TT--TT--TTTSPPPEEEEEE--------TTT-S-EEEEEE-S-SS-S-EEEETTEEEEEETTTTEEEEEEHHHHHHHHHTTSPPPPHHHHHHTEEEE--S-TTS-EEEEEE-SSEEEEEE-SSS--EEEEEETTGGGGGG-

Nearest PDB structures (foldseek):
  7zjz-assembly1_A  TM=5.154E-01  e=2.576E-01  Serratia proteamaculans
  7ur8-assembly1_A  TM=8.897E-01  e=5.086E+00  synthetic construct
  8eec-assembly1_A  TM=4.611E-01  e=1.351E+00  Homo sapiens
  7ywp-assembly1_A  TM=3.588E-01  e=6.962E-01  Serratia proteamaculans

Organism: NCBI:txid676789

Radius of gyration: 18.8 Å; Cα contacts (8 Å, |Δi|>4): 505; chains: 1; bounding box: 55×36×42 Å

Solvent-accessible surface area (backbone atoms only — not comparable to full-atom values): 13084 Å² total; per-residue (Å²): 133,81,85,85,81,77,86,76,76,84,90,40,77,69,53,55,42,50,53,38,36,54,56,32,56,52,42,55,74,71,71,53,88,69,56,85,64,62,43,83,45,63,33,81,39,41,31,28,41,37,30,52,74,78,13,41,61,16,43,33,40,62,77,66,23,32,44,34,24,70,24,60,47,73,74,52,78,58,101,66,90,67,80,27,56,31,29,37,30,34,35,34,43,73,87,69,52,100,79,53,52,84,91,72,42,70,70,26,27,44,31,30,31,47,44,58,86,60,86,65,67,39,83,89,71,37,38,62,74,67,28,68,45,66,46,89,41,90,35,65,52,24,29,28,46,35,79,63,33,34,42,33,30,15,20,63,56,12,32,40,36,39,32,45,46,69,59,54,52,55,54,35,72,68,71,79,64,69,71,51,77,67,56,42,51,74,54,42,48,65,20,78,80,47,42,54,75,43,21,36,51,41,58,45,63,58,96,61,39,33,37,39,37,28,50,62,97,59,83,71,45,80,46,79,44,55,62,67,70,37,52,63,80,79,120